Protein AF-A0A377PW92-F1 (afdb_monomer_lite)

Organism: NCBI:txid216

Radius of gyration: 22.37 Å; chains: 1; bounding box: 57×48×62 Å

Structure (mmCIF, N/CA/C/O backbone):
data_AF-A0A377PW92-F1
#
_entry.id   AF-A0A377PW92-F1
#
loop_
_atom_site.group_PDB
_atom_site.id
_atom_site.type_symbol
_atom_site.label_atom_id
_atom_site.label_alt_id
_atom_site.label_comp_id
_atom_site.label_asym_id
_atom_site.label_entity_id
_atom_site.label_seq_id
_atom_site.pdbx_PDB_ins_code
_atom_site.Cartn_x
_atom_site.Cartn_y
_atom_site.Cartn_z
_atom_site.occupancy
_atom_site.B_iso_or_equiv
_atom_site.auth_seq_id
_atom_site.auth_comp_id
_atom_site.auth_asym_id
_atom_site.auth_atom_id
_atom_site.pdbx_PDB_model_num
ATOM 1 N N . MET A 1 1 ? 24.677 -6.283 -21.033 1.00 40.72 1 MET A N 1
ATOM 2 C CA . MET A 1 1 ? 23.676 -7.239 -20.532 1.00 40.72 1 MET A CA 1
ATOM 3 C C . MET A 1 1 ? 24.476 -8.408 -20.007 1.00 40.72 1 MET A C 1
ATOM 5 O O . MET A 1 1 ? 24.893 -9.243 -20.800 1.00 40.72 1 MET A O 1
ATOM 9 N N . GLU A 1 2 ? 24.819 -8.384 -18.723 1.00 26.73 2 GLU A N 1
ATOM 10 C CA . GLU A 1 2 ? 25.322 -9.585 -18.055 1.00 26.73 2 GLU A CA 1
ATOM 11 C C . GLU A 1 2 ? 24.170 -10.590 -17.974 1.00 26.73 2 GLU A C 1
ATOM 13 O O . GLU A 1 2 ? 23.022 -10.214 -17.724 1.00 26.73 2 GLU A O 1
ATOM 18 N N . LYS A 1 3 ? 24.455 -11.862 -18.270 1.00 31.81 3 LYS A N 1
ATOM 19 C CA . LYS A 1 3 ? 23.529 -12.964 -17.993 1.00 31.81 3 LYS A CA 1
ATOM 20 C C . LYS A 1 3 ? 23.594 -13.247 -16.495 1.00 31.81 3 LYS A C 1
ATOM 22 O O . LYS A 1 3 ? 24.187 -14.238 -16.077 1.00 31.81 3 LYS A O 1
ATOM 27 N N . ASP A 1 4 ? 23.014 -12.363 -15.698 1.00 38.75 4 ASP A N 1
ATOM 28 C CA . ASP A 1 4 ? 22.892 -12.604 -14.270 1.00 38.75 4 ASP A CA 1
ATOM 29 C C . ASP A 1 4 ? 21.756 -13.594 -14.034 1.00 38.75 4 ASP A C 1
ATOM 31 O O . ASP A 1 4 ? 20.576 -13.328 -14.277 1.00 38.75 4 ASP A O 1
ATOM 35 N N . TYR A 1 5 ? 22.130 -14.788 -13.584 1.00 38.09 5 TYR A N 1
ATOM 36 C CA . TYR A 1 5 ? 21.193 -15.797 -13.117 1.00 38.09 5 TYR A CA 1
ATOM 37 C C . TYR A 1 5 ? 20.585 -15.322 -11.794 1.00 38.09 5 TYR A C 1
ATOM 39 O O . TYR A 1 5 ? 21.081 -15.648 -10.715 1.00 38.09 5 TYR A O 1
ATOM 47 N N . TYR A 1 6 ? 19.484 -14.574 -11.857 1.00 44.00 6 TYR A N 1
ATOM 48 C CA . TYR A 1 6 ? 18.688 -14.230 -10.680 1.00 44.00 6 TYR A CA 1
ATOM 49 C C . TYR A 1 6 ? 17.940 -15.471 -10.166 1.00 44.00 6 TYR A C 1
ATOM 51 O O . TYR A 1 6 ? 16.734 -15.618 -10.338 1.00 44.00 6 TYR A O 1
ATOM 59 N N . LYS A 1 7 ? 18.642 -16.395 -9.497 1.00 41.75 7 LYS A N 1
ATOM 60 C CA . LYS A 1 7 ? 17.978 -17.31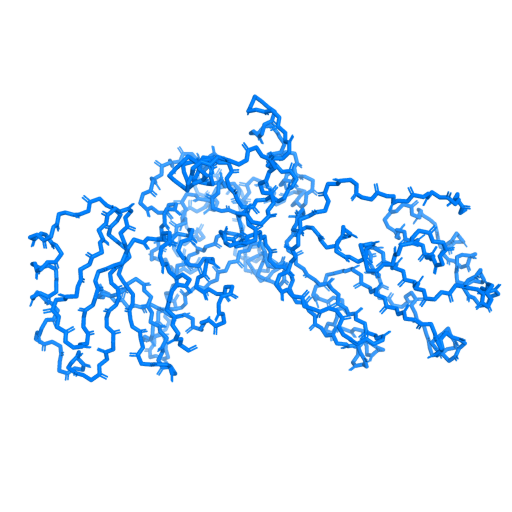7 -8.568 1.00 41.75 7 LYS A CA 1
ATOM 61 C C . LYS A 1 7 ? 17.643 -16.516 -7.319 1.00 41.75 7 LYS A C 1
ATOM 63 O O . LYS A 1 7 ? 18.471 -16.403 -6.417 1.00 41.75 7 LYS A O 1
ATOM 68 N N . SER A 1 8 ? 16.441 -15.945 -7.282 1.00 51.94 8 SER A N 1
ATOM 69 C CA . SER A 1 8 ? 15.908 -15.302 -6.083 1.00 51.94 8 SER A CA 1
ATOM 70 C C . SER A 1 8 ? 15.725 -16.362 -4.996 1.00 51.94 8 SER A C 1
ATOM 72 O O . SER A 1 8 ? 14.673 -16.986 -4.875 1.00 51.94 8 SER A O 1
ATOM 74 N N . ARG A 1 9 ? 16.782 -16.606 -4.211 1.00 50.38 9 ARG A N 1
ATOM 75 C CA . ARG A 1 9 ? 16.704 -17.453 -3.020 1.00 50.38 9 ARG A CA 1
ATOM 76 C C . ARG A 1 9 ? 15.762 -16.862 -1.983 1.00 50.38 9 ARG A C 1
ATOM 78 O O . ARG A 1 9 ? 15.393 -17.610 -1.100 1.00 50.38 9 ARG A O 1
ATOM 85 N N . ASP A 1 10 ? 15.325 -15.608 -2.115 1.00 64.88 10 ASP A N 1
ATOM 86 C CA . ASP A 1 10 ? 14.583 -14.838 -1.109 1.00 64.88 10 ASP A CA 1
ATOM 87 C C . ASP A 1 10 ? 13.231 -14.300 -1.615 1.00 64.88 10 ASP A C 1
ATOM 89 O O . ASP A 1 10 ? 12.716 -13.302 -1.111 1.00 64.88 10 ASP A O 1
ATOM 93 N N . PHE A 1 11 ? 12.635 -14.961 -2.616 1.00 80.31 11 PHE A N 1
ATOM 94 C CA . PHE A 1 11 ? 11.288 -14.627 -3.080 1.00 80.31 11 PHE A CA 1
ATOM 95 C C . PHE A 1 11 ? 10.234 -15.010 -2.035 1.00 80.31 11 PHE A C 1
ATOM 97 O O . PHE A 1 11 ? 10.214 -16.143 -1.551 1.00 80.31 11 PHE A O 1
ATOM 104 N N . ILE A 1 12 ? 9.349 -14.061 -1.732 1.00 85.50 12 ILE A N 1
ATOM 105 C CA . ILE A 1 12 ? 8.140 -14.279 -0.939 1.00 85.50 12 ILE A CA 1
ATOM 106 C C . ILE A 1 12 ? 6.973 -14.387 -1.928 1.00 85.50 12 ILE A C 1
ATOM 108 O O . ILE A 1 12 ? 6.792 -13.452 -2.720 1.00 85.50 12 ILE A O 1
ATOM 112 N N . PRO A 1 13 ? 6.208 -15.496 -1.923 1.00 86.62 13 PRO A N 1
ATOM 113 C CA . PRO A 1 13 ? 5.028 -15.644 -2.766 1.00 86.62 13 PRO A CA 1
ATOM 114 C C . PRO A 1 13 ? 4.068 -14.465 -2.603 1.00 86.62 13 PRO A C 1
ATOM 116 O O . PRO A 1 13 ? 3.853 -13.980 -1.494 1.00 86.62 13 PRO A O 1
ATOM 119 N N . ARG A 1 14 ? 3.505 -13.999 -3.720 1.00 90.81 14 ARG A N 1
ATOM 120 C CA . ARG A 1 14 ? 2.528 -12.906 -3.740 1.00 90.81 14 ARG A CA 1
ATOM 121 C C . ARG A 1 14 ? 1.158 -13.447 -4.126 1.00 90.81 14 ARG A C 1
ATOM 123 O O . ARG A 1 14 ? 1.075 -14.317 -4.991 1.00 90.81 14 ARG A O 1
ATOM 130 N N . SER A 1 15 ? 0.099 -12.901 -3.536 1.00 88.12 15 SER A N 1
ATOM 131 C CA . SER A 1 15 ? -1.288 -13.245 -3.884 1.00 88.12 15 SER A CA 1
ATOM 132 C C . SER A 1 15 ? -1.668 -12.771 -5.294 1.00 88.12 15 SER A C 1
ATOM 134 O O . SER A 1 15 ? -2.557 -13.325 -5.940 1.00 88.12 15 SER A O 1
ATOM 136 N N . VAL A 1 16 ? -0.958 -11.763 -5.808 1.00 88.44 16 VAL A N 1
ATOM 137 C CA . VAL A 1 16 ? -1.183 -11.183 -7.133 1.00 88.44 16 VAL A CA 1
ATOM 138 C C . VAL A 1 16 ? -0.548 -12.035 -8.236 1.00 88.44 16 VAL A C 1
ATOM 140 O O . VAL A 1 16 ? 0.674 -12.162 -8.327 1.00 88.44 16 VAL A O 1
ATOM 143 N N . GLY A 1 17 ? -1.385 -12.555 -9.137 1.00 85.69 17 GLY A N 1
ATOM 144 C CA . GLY A 1 17 ? -0.956 -13.282 -10.333 1.00 85.69 17 GLY A CA 1
ATOM 145 C C . GLY A 1 17 ? -0.652 -12.368 -11.527 1.00 85.69 17 GLY A C 1
ATOM 146 O O . GLY A 1 17 ? -1.461 -11.526 -11.913 1.00 85.69 17 GLY A O 1
ATOM 147 N N . LEU A 1 18 ? 0.492 -12.576 -12.182 1.00 89.38 18 LEU A N 1
ATOM 148 C CA . LEU A 1 18 ? 0.899 -11.831 -13.380 1.00 89.38 18 LEU A CA 1
ATOM 149 C C . LEU A 1 18 ? 0.489 -12.573 -14.664 1.00 89.38 18 LEU A C 1
ATOM 151 O O . LEU A 1 18 ? 1.340 -13.101 -15.379 1.00 89.38 18 LEU A O 1
ATOM 155 N N . MET A 1 19 ? -0.811 -12.635 -14.964 1.00 88.38 19 MET A N 1
ATOM 156 C CA . MET A 1 19 ? -1.347 -13.509 -16.027 1.00 88.38 19 MET A CA 1
ATOM 157 C C . MET A 1 19 ? -1.236 -12.940 -17.454 1.00 88.38 19 MET A C 1
ATOM 159 O O . MET A 1 19 ? -1.066 -13.698 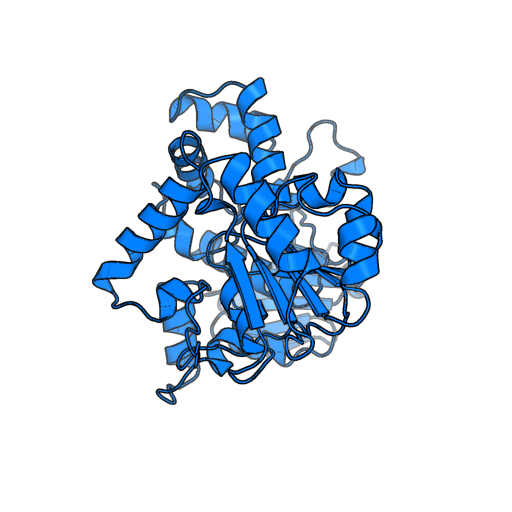-18.405 1.00 88.38 19 MET A O 1
ATOM 163 N N . SER A 1 20 ? -1.290 -11.616 -17.629 1.00 92.50 20 SER A N 1
ATOM 164 C CA . SER A 1 20 ? -1.231 -10.975 -18.957 1.00 92.50 20 SER A CA 1
ATOM 165 C C . SER A 1 20 ? 0.169 -11.038 -19.599 1.00 92.50 20 SER A C 1
ATOM 167 O O . SER A 1 20 ? 1.189 -11.071 -18.912 1.00 92.50 20 SER A O 1
ATOM 169 N N . ASN A 1 21 ? 0.236 -10.983 -20.936 1.00 92.62 21 ASN A N 1
ATOM 170 C CA . ASN A 1 21 ? 1.490 -10.835 -21.697 1.00 92.62 21 ASN A CA 1
ATOM 171 C C . ASN A 1 21 ? 2.027 -9.393 -21.727 1.00 92.62 21 ASN A C 1
ATOM 173 O O . ASN A 1 21 ? 3.158 -9.148 -22.158 1.00 92.62 21 ASN A O 1
ATOM 177 N N . ARG A 1 22 ? 1.202 -8.428 -21.323 1.00 95.69 22 ARG A N 1
ATOM 178 C CA . ARG A 1 22 ? 1.513 -6.999 -21.263 1.00 95.69 22 ARG A CA 1
ATOM 179 C C . ARG A 1 22 ? 1.057 -6.503 -19.902 1.00 95.69 22 ARG A C 1
ATOM 181 O O . ARG A 1 22 ? -0.146 -6.439 -19.649 1.00 95.69 22 ARG A O 1
ATOM 188 N N . ILE A 1 23 ? 2.001 -6.223 -19.014 1.00 97.06 23 ILE A N 1
ATOM 189 C CA . ILE A 1 23 ? 1.718 -5.837 -17.629 1.00 97.06 23 ILE A CA 1
ATOM 190 C C . ILE A 1 23 ? 2.423 -4.528 -17.308 1.00 97.06 23 ILE A C 1
ATOM 192 O O . ILE A 1 23 ? 3.604 -4.370 -17.611 1.00 97.06 23 ILE A O 1
ATOM 196 N N . TYR A 1 24 ? 1.696 -3.610 -16.681 1.00 97.62 24 TYR A N 1
ATOM 197 C CA . TYR A 1 24 ? 2.253 -2.422 -16.057 1.00 97.62 24 TYR A CA 1
ATOM 198 C C . TYR A 1 24 ? 2.101 -2.545 -14.542 1.00 97.62 24 TYR A C 1
ATOM 200 O O . TYR A 1 24 ? 0.987 -2.566 -14.023 1.00 97.62 24 TYR A O 1
ATOM 208 N N . LEU A 1 25 ? 3.221 -2.655 -13.841 1.00 96.75 25 LEU A N 1
ATOM 209 C CA . LEU A 1 25 ? 3.306 -2.861 -12.407 1.00 96.75 25 LEU A CA 1
ATOM 210 C C . LEU A 1 25 ? 3.670 -1.542 -11.717 1.00 96.75 25 LEU A C 1
ATOM 212 O O . LEU A 1 25 ? 4.729 -0.963 -11.954 1.00 96.75 25 LEU A O 1
ATOM 216 N N . CYS A 1 26 ? 2.796 -1.079 -10.836 1.00 95.50 26 CYS A N 1
ATOM 217 C CA . CYS A 1 26 ? 2.967 0.138 -10.050 1.00 95.50 26 CYS A CA 1
ATOM 218 C C . CYS A 1 26 ? 2.863 -0.182 -8.553 1.00 95.50 26 CYS A C 1
ATOM 220 O O . CYS A 1 26 ? 2.409 -1.260 -8.185 1.00 95.50 26 CYS A O 1
ATOM 222 N N . GLY A 1 27 ? 3.310 0.715 -7.675 1.00 93.75 27 GLY A N 1
ATOM 223 C CA . GLY A 1 27 ? 3.215 0.539 -6.225 1.00 93.75 27 GLY A CA 1
ATOM 224 C C . GLY A 1 27 ? 4.327 1.250 -5.464 1.00 93.75 27 GLY A C 1
ATOM 225 O O . GLY A 1 27 ? 5.318 1.687 -6.055 1.00 93.75 27 GLY A O 1
ATOM 226 N N . SER A 1 28 ? 4.205 1.275 -4.140 1.00 93.12 28 SER A N 1
ATOM 227 C CA . SER A 1 28 ? 5.109 1.984 -3.229 1.00 93.12 28 SER A CA 1
ATOM 228 C C . SER A 1 28 ? 6.576 1.532 -3.331 1.00 93.12 28 SER A C 1
ATOM 230 O O . SER A 1 28 ? 6.862 0.430 -3.825 1.00 93.12 28 SER A O 1
ATOM 232 N N . PRO A 1 29 ? 7.545 2.338 -2.863 1.00 91.75 29 PRO A N 1
ATOM 233 C CA . PRO A 1 29 ? 8.941 1.922 -2.762 1.00 91.75 29 PRO A CA 1
ATOM 234 C C . PRO A 1 29 ? 9.100 0.590 -2.018 1.00 91.75 29 PRO A C 1
ATOM 236 O O . PRO A 1 29 ? 8.418 0.331 -1.032 1.00 91.75 29 PRO A O 1
ATOM 239 N N . CYS A 1 30 ? 10.006 -0.265 -2.499 1.00 89.56 30 CYS A N 1
ATOM 240 C CA . CYS A 1 30 ? 10.349 -1.546 -1.865 1.00 89.56 30 CYS A CA 1
ATOM 241 C C . CYS A 1 30 ? 9.194 -2.554 -1.652 1.00 89.56 30 CYS A C 1
ATOM 243 O O . CYS A 1 30 ? 9.398 -3.558 -0.980 1.00 89.56 30 CYS A O 1
ATOM 245 N N . SER A 1 31 ? 8.040 -2.388 -2.309 1.00 92.38 31 SER A N 1
ATOM 246 C CA . SER A 1 31 ? 6.911 -3.348 -2.290 1.00 92.38 31 SER A CA 1
ATOM 247 C C . SER A 1 31 ? 7.193 -4.721 -2.920 1.00 92.38 31 SER A C 1
ATOM 249 O O . SER A 1 31 ? 6.355 -5.618 -2.859 1.00 92.38 31 SER A O 1
ATOM 251 N N . GLY A 1 32 ? 8.371 -4.919 -3.523 1.00 91.81 32 GLY A N 1
ATOM 252 C CA . GLY A 1 32 ? 8.761 -6.181 -4.161 1.00 91.81 32 GLY A CA 1
ATOM 253 C C . GLY A 1 32 ? 8.411 -6.284 -5.649 1.00 91.81 32 GLY A C 1
ATOM 254 O O . GLY A 1 32 ? 8.456 -7.380 -6.196 1.00 91.81 32 GLY A O 1
ATOM 255 N N . LYS A 1 33 ? 8.098 -5.163 -6.318 1.00 93.75 33 LYS A N 1
ATOM 256 C CA . LYS A 1 33 ? 7.739 -5.118 -7.753 1.00 93.75 33 LYS A CA 1
ATOM 257 C C . LYS A 1 33 ? 8.768 -5.804 -8.650 1.00 93.75 33 LYS A C 1
ATOM 259 O O . LYS A 1 33 ? 8.423 -6.708 -9.405 1.00 93.75 33 LYS A O 1
ATOM 264 N N . THR A 1 34 ? 10.033 -5.405 -8.532 1.00 93.12 34 THR A N 1
ATOM 265 C CA . THR A 1 34 ? 11.138 -5.959 -9.326 1.00 93.12 34 THR A CA 1
ATOM 266 C C . THR A 1 34 ? 11.333 -7.443 -9.026 1.00 93.12 34 THR A C 1
ATOM 268 O O . THR A 1 34 ? 11.444 -8.247 -9.947 1.00 93.12 34 THR A O 1
ATOM 271 N N . THR A 1 35 ? 11.276 -7.836 -7.750 1.00 91.00 35 THR A N 1
ATOM 272 C CA . THR A 1 35 ? 11.388 -9.242 -7.339 1.00 91.00 35 THR A CA 1
ATOM 273 C C . THR A 1 35 ? 10.251 -10.096 -7.904 1.00 91.00 35 THR A C 1
ATOM 275 O O . THR A 1 35 ? 10.512 -11.198 -8.373 1.00 91.00 35 THR A O 1
ATOM 278 N N . LEU A 1 36 ? 9.013 -9.591 -7.907 1.00 91.50 36 LEU A N 1
ATOM 279 C CA . LEU A 1 36 ? 7.853 -10.272 -8.487 1.00 91.50 36 LEU A CA 1
ATOM 280 C C . LEU A 1 36 ? 7.963 -10.401 -10.012 1.00 91.50 36 LEU A C 1
ATOM 282 O O . LEU A 1 36 ? 7.661 -11.452 -10.566 1.00 91.50 36 LEU A O 1
ATOM 286 N N . ALA A 1 37 ? 8.413 -9.353 -10.704 1.00 92.06 37 ALA A N 1
ATOM 287 C CA . ALA A 1 37 ? 8.590 -9.401 -12.154 1.00 92.06 37 ALA A CA 1
ATOM 288 C C . ALA A 1 37 ? 9.666 -10.418 -12.570 1.00 92.06 37 ALA A C 1
ATOM 290 O O . ALA A 1 37 ? 9.500 -11.119 -13.566 1.00 92.06 37 ALA A O 1
ATOM 291 N N . LEU A 1 38 ? 10.752 -10.513 -11.796 1.00 89.31 38 LEU A N 1
ATOM 292 C CA . LEU A 1 38 ? 11.872 -11.414 -12.069 1.00 89.31 38 LEU A CA 1
ATOM 293 C C . LEU A 1 38 ? 11.648 -12.851 -11.569 1.00 89.31 38 LEU A C 1
ATOM 295 O O . LEU A 1 38 ? 12.362 -13.746 -12.010 1.00 89.31 38 LEU A O 1
ATOM 299 N N . SER A 1 39 ? 10.677 -13.101 -10.682 1.00 84.38 39 SER A N 1
ATOM 300 C CA . SER A 1 39 ? 10.411 -14.448 -10.150 1.00 84.38 39 SER A CA 1
ATOM 301 C C . SER A 1 39 ? 9.574 -15.336 -11.072 1.00 84.38 39 SER A C 1
ATOM 303 O O . SER A 1 39 ? 9.506 -16.542 -10.847 1.00 84.38 39 SER A O 1
ATOM 305 N N . LEU A 1 40 ? 8.949 -14.766 -12.109 1.00 77.38 40 LEU A N 1
ATOM 306 C CA . LEU A 1 40 ? 8.049 -15.496 -13.006 1.00 77.38 40 LEU A CA 1
ATOM 307 C C . LEU A 1 40 ? 8.721 -16.557 -13.874 1.00 77.38 40 LEU A C 1
ATOM 309 O O . LEU A 1 40 ? 8.021 -17.440 -14.363 1.00 77.38 40 LEU A O 1
ATOM 313 N N . ASP A 1 41 ? 10.028 -16.457 -14.119 1.00 66.00 41 ASP A N 1
ATOM 314 C CA . ASP A 1 41 ? 10.712 -17.393 -15.005 1.00 66.00 41 ASP A CA 1
ATOM 315 C C . ASP A 1 41 ? 12.031 -17.869 -14.397 1.00 66.00 41 ASP A C 1
ATOM 317 O O . ASP A 1 41 ? 12.849 -17.089 -13.901 1.00 66.00 41 ASP A O 1
ATOM 321 N N . ILE A 1 42 ? 12.246 -19.183 -14.440 1.00 57.44 42 ILE A N 1
ATOM 322 C CA . ILE A 1 42 ? 13.455 -19.811 -13.920 1.00 57.44 42 ILE A CA 1
ATOM 323 C C . ILE A 1 42 ? 14.562 -19.610 -14.966 1.00 57.44 42 ILE A C 1
ATOM 325 O O . ILE A 1 42 ? 14.819 -20.435 -15.832 1.00 57.44 42 ILE A O 1
ATOM 329 N N . ALA A 1 43 ? 15.251 -18.479 -14.828 1.00 55.69 43 ALA A N 1
ATOM 330 C CA . ALA A 1 43 ? 16.696 -18.358 -14.989 1.00 55.69 43 ALA A CA 1
ATOM 331 C C . ALA A 1 43 ? 17.338 -18.584 -16.381 1.00 55.69 43 ALA A C 1
ATOM 333 O O . ALA A 1 43 ? 18.507 -18.960 -16.428 1.00 55.69 43 ALA A O 1
ATOM 334 N N . SER A 1 44 ? 16.687 -18.324 -17.526 1.00 58.16 44 SER A N 1
ATOM 335 C CA . SER A 1 44 ? 17.434 -18.336 -18.816 1.00 58.16 44 SER A CA 1
ATOM 336 C C . SER A 1 44 ? 16.983 -17.375 -19.920 1.00 58.16 44 SER A C 1
ATOM 338 O O . SER A 1 44 ? 17.785 -17.083 -20.806 1.00 58.16 44 SER A O 1
ATOM 340 N N . PHE A 1 45 ? 15.751 -16.859 -19.890 1.00 81.94 45 PHE A N 1
ATOM 341 C CA . PHE A 1 45 ? 15.154 -16.164 -21.044 1.00 81.94 45 PHE A CA 1
ATOM 342 C C . PHE A 1 45 ? 14.596 -14.775 -20.704 1.00 81.94 45 PHE A C 1
ATOM 344 O O . PHE A 1 45 ? 13.578 -14.357 -21.261 1.00 81.94 45 PHE A O 1
ATOM 351 N N . ILE A 1 46 ? 15.256 -14.067 -19.782 1.00 88.62 46 ILE A N 1
ATOM 352 C CA . ILE A 1 46 ? 14.846 -12.739 -19.314 1.00 88.62 46 ILE A CA 1
ATOM 353 C C . ILE A 1 46 ? 15.794 -11.670 -19.862 1.00 88.62 46 ILE A C 1
ATOM 355 O O . ILE A 1 46 ? 17.012 -11.778 -19.736 1.00 88.62 46 ILE A O 1
ATOM 359 N N . CYS A 1 47 ? 15.227 -10.603 -20.419 1.00 91.56 47 CYS A N 1
ATOM 360 C CA . CYS A 1 47 ? 15.920 -9.348 -20.679 1.00 91.56 47 CYS A CA 1
ATOM 361 C C . CYS A 1 47 ? 15.463 -8.309 -19.649 1.00 91.56 47 CYS A C 1
ATOM 363 O O . CYS A 1 47 ? 14.311 -7.878 -19.665 1.00 91.56 47 CYS A O 1
ATOM 365 N N . TYR A 1 48 ? 16.360 -7.925 -18.742 1.00 92.81 48 TYR A N 1
ATOM 366 C CA . TYR A 1 48 ? 16.100 -6.903 -17.732 1.00 92.81 48 TYR A CA 1
ATOM 367 C C . TYR A 1 48 ? 16.793 -5.591 -18.099 1.00 92.81 48 TYR A C 1
ATOM 369 O O . TYR A 1 48 ? 17.978 -5.575 -18.445 1.00 92.81 48 TYR A O 1
ATOM 377 N N . ILE A 1 49 ? 16.053 -4.488 -18.019 1.00 94.44 49 ILE A N 1
ATOM 378 C CA . ILE A 1 49 ? 16.550 -3.135 -18.268 1.00 94.44 49 ILE A CA 1
ATOM 379 C C . ILE A 1 49 ? 16.049 -2.238 -17.143 1.00 94.44 49 ILE A C 1
ATOM 381 O O . ILE A 1 49 ? 14.848 -2.127 -16.945 1.00 94.44 49 ILE A O 1
ATOM 385 N N . ASN A 1 50 ? 16.947 -1.545 -16.450 1.00 95.31 50 ASN A N 1
ATOM 386 C CA . ASN A 1 50 ? 16.568 -0.489 -15.516 1.00 95.31 50 ASN A CA 1
ATOM 387 C C . ASN A 1 50 ? 16.905 0.872 -16.129 1.00 95.31 50 ASN A C 1
ATOM 389 O O . ASN A 1 50 ? 18.082 1.210 -16.276 1.00 95.31 50 ASN A O 1
ATOM 393 N N . LEU A 1 51 ? 15.885 1.653 -16.488 1.00 94.75 51 LEU A N 1
ATOM 394 C CA . LEU A 1 51 ? 16.076 2.950 -17.139 1.00 94.75 51 LEU A CA 1
ATOM 395 C C . LEU A 1 51 ? 16.661 4.010 -16.195 1.00 94.75 51 LEU A C 1
ATOM 397 O O . LEU A 1 51 ? 17.287 4.955 -16.679 1.00 94.75 51 LEU A O 1
ATOM 401 N N . SER A 1 52 ? 16.541 3.840 -14.872 1.00 91.50 52 SER A N 1
ATOM 402 C CA . SER A 1 52 ? 17.193 4.724 -13.892 1.00 91.50 52 SER A CA 1
ATOM 403 C C . SER A 1 52 ? 18.718 4.690 -13.990 1.00 91.50 52 SER A C 1
ATOM 405 O O . SER A 1 52 ? 19.371 5.702 -13.747 1.00 91.50 52 SER A O 1
ATOM 407 N N . LEU A 1 53 ? 19.281 3.562 -14.437 1.00 92.06 53 LEU A N 1
ATOM 408 C CA . LEU A 1 53 ? 20.723 3.359 -14.581 1.00 92.06 53 LEU A CA 1
ATOM 409 C C . LEU A 1 53 ? 21.262 3.816 -15.944 1.00 92.06 53 LEU A C 1
ATOM 411 O O . LEU A 1 53 ? 22.457 3.686 -16.203 1.00 92.06 53 LEU A O 1
ATOM 415 N N . ILE A 1 54 ? 20.404 4.337 -16.829 1.00 91.44 54 ILE A N 1
ATOM 416 C CA . ILE A 1 54 ? 20.782 4.770 -18.177 1.00 91.44 54 ILE A CA 1
ATOM 417 C C . ILE A 1 54 ? 20.796 6.308 -18.228 1.00 91.44 54 ILE A C 1
ATOM 419 O O . ILE A 1 54 ? 19.742 6.936 -18.357 1.00 91.44 54 ILE A O 1
ATOM 423 N N . PRO A 1 55 ? 21.980 6.947 -18.159 1.00 86.81 55 PRO A N 1
ATOM 424 C CA . PRO A 1 55 ? 22.078 8.389 -17.936 1.00 86.81 55 PRO A CA 1
ATOM 425 C C . PRO A 1 55 ? 21.872 9.240 -19.197 1.00 86.81 55 PRO A C 1
ATOM 427 O O . PRO A 1 55 ? 21.694 10.450 -19.087 1.00 86.81 55 PRO A O 1
ATOM 430 N N . SER A 1 56 ? 21.931 8.660 -20.404 1.00 90.81 56 SER A N 1
ATOM 431 C CA . SER A 1 56 ? 21.954 9.436 -21.652 1.00 90.81 56 SER A CA 1
ATOM 432 C C . SER A 1 56 ? 20.967 8.940 -22.708 1.00 90.81 56 SER A C 1
ATOM 434 O O . SER A 1 56 ? 20.710 7.745 -22.849 1.00 90.81 56 SER A O 1
ATOM 436 N N . LYS A 1 57 ? 20.460 9.879 -23.523 1.00 90.25 57 LYS A N 1
ATOM 437 C CA . LYS A 1 57 ? 19.563 9.587 -24.658 1.00 90.25 57 LYS A CA 1
ATOM 438 C C . LYS A 1 57 ? 20.189 8.631 -25.675 1.00 90.25 57 LYS A C 1
ATOM 440 O O . LYS A 1 57 ? 19.487 7.798 -26.236 1.00 90.25 57 LYS A O 1
ATOM 445 N N . ARG A 1 58 ? 21.507 8.723 -25.885 1.00 93.62 58 ARG A N 1
ATOM 446 C CA . ARG A 1 58 ? 22.244 7.807 -26.763 1.00 93.62 58 ARG A CA 1
ATOM 447 C C . ARG A 1 58 ? 22.117 6.362 -26.279 1.00 93.62 58 ARG A C 1
ATOM 449 O O . ARG A 1 58 ? 21.717 5.508 -27.056 1.00 93.62 58 ARG A O 1
ATOM 456 N N . LEU A 1 59 ? 22.396 6.104 -24.999 1.00 92.44 59 LEU A N 1
ATOM 457 C CA . LEU A 1 59 ? 22.304 4.756 -24.430 1.00 92.44 59 LEU A CA 1
ATOM 458 C C . LEU A 1 59 ? 20.858 4.238 -24.395 1.00 92.44 59 LEU A C 1
ATOM 460 O O . LEU A 1 59 ? 20.632 3.044 -24.568 1.00 92.44 59 LEU A O 1
ATOM 464 N N . ILE A 1 60 ? 19.874 5.129 -24.224 1.00 91.94 60 ILE A N 1
ATOM 465 C CA . ILE A 1 60 ? 18.452 4.782 -24.370 1.00 91.94 60 ILE A CA 1
ATOM 466 C C . ILE A 1 60 ? 18.165 4.287 -25.794 1.00 91.94 60 ILE A C 1
ATOM 468 O O . ILE A 1 60 ? 17.528 3.248 -25.955 1.00 91.94 60 ILE A O 1
ATOM 472 N N . ASN A 1 61 ? 18.651 4.986 -26.822 1.00 92.06 61 ASN A N 1
ATOM 473 C CA . ASN A 1 61 ? 18.468 4.567 -28.213 1.00 92.06 61 ASN A CA 1
ATOM 474 C C . ASN A 1 61 ? 19.189 3.244 -28.508 1.00 92.06 61 ASN A C 1
ATOM 476 O O . ASN A 1 61 ? 18.587 2.352 -29.095 1.00 92.06 61 ASN A O 1
ATOM 480 N N . GLU A 1 62 ? 20.419 3.065 -28.017 1.00 92.06 62 GLU A N 1
ATOM 481 C CA . GLU A 1 62 ? 21.144 1.791 -28.130 1.00 92.06 62 GLU A CA 1
ATOM 482 C C . GLU A 1 62 ? 20.378 0.638 -27.448 1.00 92.06 62 GLU A C 1
ATOM 484 O O . GLU A 1 62 ? 20.334 -0.481 -27.962 1.00 92.06 62 GLU A O 1
ATOM 489 N N . ALA A 1 63 ? 19.721 0.891 -26.309 1.00 91.69 63 ALA A N 1
ATOM 490 C CA . ALA A 1 63 ? 18.862 -0.097 -25.657 1.00 91.69 63 ALA A CA 1
ATOM 491 C C . ALA A 1 63 ? 17.630 -0.445 -26.512 1.00 91.69 63 ALA A C 1
ATOM 493 O O . ALA A 1 63 ? 17.301 -1.625 -26.642 1.00 91.69 63 ALA A O 1
ATOM 494 N N . LYS A 1 64 ? 16.983 0.547 -27.141 1.00 93.38 64 LYS A N 1
ATOM 495 C CA . LYS A 1 64 ? 15.871 0.316 -28.081 1.00 93.38 64 LYS A CA 1
ATOM 496 C C . LYS A 1 64 ? 16.316 -0.510 -29.291 1.00 93.38 64 LYS A C 1
ATOM 498 O O . LYS A 1 64 ? 15.650 -1.478 -29.642 1.00 93.38 64 LYS A O 1
ATOM 503 N N . GLU A 1 65 ? 17.459 -0.188 -29.893 1.00 91.81 65 GLU A N 1
ATOM 504 C CA . GLU A 1 65 ? 18.013 -0.950 -31.021 1.00 91.81 65 GLU A CA 1
ATOM 505 C C . GLU A 1 65 ? 18.314 -2.404 -30.642 1.00 91.81 65 GLU A C 1
ATOM 507 O O . GLU A 1 65 ? 18.019 -3.328 -31.403 1.00 91.81 65 GLU A O 1
ATOM 512 N N . ARG A 1 66 ? 18.837 -2.638 -29.434 1.00 90.81 66 ARG A N 1
ATOM 513 C CA . ARG A 1 66 ? 19.040 -3.999 -28.915 1.00 90.81 66 ARG A CA 1
ATOM 514 C C . ARG A 1 66 ? 17.730 -4.755 -28.713 1.00 90.81 66 ARG A C 1
ATOM 516 O O . ARG A 1 66 ? 17.694 -5.949 -28.984 1.00 90.81 66 ARG A O 1
ATOM 523 N N . LEU A 1 67 ? 16.662 -4.084 -28.280 1.00 93.00 67 LEU A N 1
ATOM 524 C CA . LEU A 1 67 ? 15.330 -4.692 -28.178 1.00 93.00 67 LEU A CA 1
ATOM 525 C C . LEU A 1 67 ? 14.731 -5.027 -29.554 1.00 93.00 67 LEU A C 1
ATOM 527 O O . LEU A 1 67 ? 14.016 -6.018 -29.680 1.00 93.00 67 LEU A O 1
ATOM 531 N N . LEU A 1 68 ? 15.032 -4.249 -30.598 1.00 91.56 68 LEU A N 1
ATOM 532 C CA . LEU A 1 68 ? 14.616 -4.573 -31.969 1.00 91.56 68 LEU A CA 1
ATOM 533 C C . LEU A 1 68 ? 15.337 -5.813 -32.518 1.00 91.56 68 LEU A C 1
ATOM 535 O O . LEU A 1 68 ? 14.739 -6.593 -33.260 1.00 91.56 68 LEU A O 1
ATOM 539 N N . ASN A 1 69 ? 16.593 -6.008 -32.117 1.00 89.75 69 ASN A N 1
ATOM 540 C CA . ASN A 1 69 ? 17.440 -7.137 -32.508 1.00 89.75 69 ASN A CA 1
ATOM 541 C C . ASN A 1 69 ? 17.502 -8.236 -31.434 1.00 89.75 69 ASN A C 1
ATOM 543 O O . ASN A 1 69 ? 18.486 -8.973 -31.354 1.00 89.75 69 ASN A O 1
ATOM 547 N N . LEU A 1 70 ? 16.477 -8.322 -30.583 1.00 87.81 70 LEU A N 1
ATOM 548 C CA . LEU A 1 70 ? 16.459 -9.248 -29.458 1.00 87.81 70 LEU A CA 1
ATOM 549 C C . LEU A 1 70 ? 16.465 -10.702 -29.939 1.00 87.81 70 LEU A C 1
ATOM 551 O O . LEU A 1 70 ? 15.757 -11.063 -30.882 1.00 87.81 70 LEU A O 1
ATOM 555 N N . ASP A 1 71 ? 17.248 -11.538 -29.259 1.00 85.38 71 ASP A N 1
ATOM 556 C CA . ASP A 1 71 ? 17.284 -12.974 -29.518 1.00 85.38 71 ASP A CA 1
ATOM 557 C C . ASP A 1 71 ? 15.887 -13.589 -29.320 1.00 85.38 71 ASP A C 1
ATOM 559 O O . ASP A 1 71 ? 15.216 -13.356 -28.313 1.00 85.38 71 ASP A O 1
ATOM 563 N N . SER A 1 72 ? 15.479 -14.415 -30.284 1.00 83.00 72 SER A N 1
ATOM 564 C CA . SER A 1 72 ? 14.261 -15.228 -30.259 1.00 83.00 72 SER A CA 1
ATOM 565 C C . SER A 1 72 ? 14.115 -16.126 -29.025 1.00 83.00 72 SER A C 1
ATOM 567 O O . SER A 1 72 ? 13.001 -16.548 -28.714 1.00 83.00 72 SER A O 1
ATOM 569 N N . THR A 1 73 ? 15.212 -16.426 -28.323 1.00 86.38 73 THR A N 1
ATOM 570 C CA . THR A 1 73 ? 15.179 -17.198 -27.078 1.00 86.38 73 THR A CA 1
ATOM 571 C C . THR A 1 73 ? 14.564 -16.421 -25.916 1.00 86.38 73 THR A C 1
ATOM 573 O O . THR A 1 73 ? 14.020 -17.047 -25.011 1.00 86.38 73 THR A O 1
ATOM 576 N N . ILE A 1 74 ? 14.594 -15.083 -25.931 1.00 88.94 74 ILE A N 1
ATOM 577 C CA . ILE A 1 74 ? 14.045 -14.258 -24.850 1.00 88.94 74 ILE A CA 1
ATOM 578 C C . ILE A 1 74 ? 12.518 -14.353 -24.827 1.00 88.94 74 ILE A C 1
ATOM 580 O O . ILE A 1 74 ? 11.835 -14.078 -25.813 1.00 88.94 74 ILE A O 1
ATOM 584 N N . ARG A 1 75 ? 11.975 -14.709 -23.661 1.00 89.25 75 ARG A N 1
ATOM 585 C CA . ARG A 1 75 ? 10.535 -14.904 -23.431 1.00 89.25 75 ARG A CA 1
ATOM 586 C C . ARG A 1 75 ? 9.926 -13.823 -22.552 1.00 89.25 75 ARG A C 1
ATOM 588 O O . ARG A 1 75 ? 8.724 -13.577 -22.652 1.00 89.25 75 ARG A O 1
ATOM 595 N N . LEU A 1 76 ? 10.748 -13.154 -21.745 1.00 91.88 76 LEU A N 1
ATOM 596 C CA . LEU A 1 76 ? 10.325 -12.105 -20.830 1.00 91.88 76 LEU A CA 1
ATOM 597 C C . LEU A 1 76 ? 11.231 -10.878 -20.946 1.00 91.88 76 LEU A C 1
ATOM 599 O O . LEU A 1 76 ? 12.454 -10.979 -20.879 1.00 91.88 76 LEU A O 1
ATOM 603 N N . ILE A 1 77 ? 10.616 -9.706 -21.060 1.00 94.25 77 ILE A N 1
ATOM 604 C CA . ILE A 1 77 ? 11.274 -8.410 -20.911 1.00 94.25 77 ILE A CA 1
ATOM 605 C C . ILE A 1 77 ? 10.724 -7.739 -19.661 1.00 94.25 77 ILE A C 1
ATOM 607 O O . ILE A 1 77 ? 9.509 -7.591 -19.518 1.00 94.25 77 ILE A O 1
ATOM 611 N N . VAL A 1 78 ? 11.623 -7.300 -18.786 1.00 95.12 78 VAL A N 1
ATOM 612 C CA . VAL A 1 78 ? 11.295 -6.488 -17.615 1.00 95.12 78 VAL A CA 1
ATOM 613 C 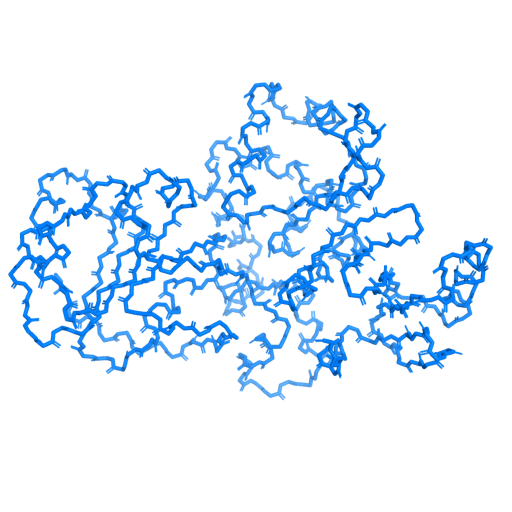C . VAL A 1 78 ? 11.994 -5.143 -17.755 1.00 95.12 78 VAL A C 1
ATOM 615 O O . VAL A 1 78 ? 13.220 -5.090 -17.847 1.00 95.12 78 VAL A O 1
ATOM 618 N N . ILE A 1 79 ? 11.218 -4.060 -17.786 1.00 96.69 79 ILE A N 1
ATOM 619 C CA . ILE A 1 79 ? 11.740 -2.690 -17.831 1.00 96.69 79 ILE A CA 1
ATOM 620 C C . ILE A 1 79 ? 11.380 -1.994 -16.522 1.00 96.69 79 ILE A C 1
ATOM 622 O O . ILE A 1 79 ? 10.205 -1.732 -16.273 1.00 96.69 79 ILE A O 1
ATOM 626 N N . ASP A 1 80 ? 12.388 -1.707 -15.705 1.00 96.25 80 ASP A N 1
ATOM 627 C CA . ASP A 1 80 ? 12.268 -0.967 -14.450 1.00 96.25 80 ASP A CA 1
ATOM 628 C C . ASP A 1 80 ? 12.494 0.537 -14.657 1.00 96.25 80 ASP A C 1
ATOM 630 O O . ASP A 1 80 ? 13.205 0.947 -15.583 1.00 96.25 80 ASP A O 1
ATOM 634 N N . ASP A 1 81 ? 11.882 1.351 -13.797 1.00 94.38 81 ASP A N 1
ATOM 635 C CA . ASP A 1 81 ? 11.790 2.814 -13.926 1.00 94.38 81 ASP A CA 1
ATOM 636 C C . ASP A 1 81 ? 11.287 3.266 -15.316 1.00 94.38 81 ASP A C 1
ATOM 638 O O . ASP A 1 81 ? 11.888 4.124 -15.963 1.00 94.38 81 ASP A O 1
ATOM 642 N N . TYR A 1 82 ? 10.201 2.662 -15.823 1.00 96.06 82 TYR A N 1
ATOM 643 C CA . TYR A 1 82 ? 9.645 2.977 -17.145 1.00 96.06 82 TYR A CA 1
ATOM 644 C C . TYR A 1 82 ? 9.361 4.478 -17.308 1.00 96.06 82 TYR A C 1
ATOM 646 O O . TYR A 1 82 ? 8.739 5.113 -16.454 1.00 96.06 82 TYR A O 1
ATOM 654 N N . ARG A 1 83 ? 9.767 5.034 -18.456 1.00 91.88 83 ARG A N 1
ATOM 655 C CA . ARG A 1 83 ? 9.589 6.450 -18.804 1.00 91.88 83 ARG A CA 1
ATOM 656 C C . ARG A 1 83 ? 8.757 6.584 -20.069 1.00 91.88 83 ARG A C 1
ATOM 658 O O . ARG A 1 83 ? 8.956 5.837 -21.028 1.00 91.88 83 ARG A O 1
ATOM 665 N N . HIS A 1 84 ? 7.874 7.580 -20.075 1.00 91.12 84 HIS A N 1
ATOM 666 C CA . HIS A 1 84 ? 7.020 7.906 -21.216 1.00 91.12 84 HIS A CA 1
ATOM 667 C C . HIS A 1 84 ? 7.829 7.986 -22.524 1.00 91.12 84 HIS A C 1
ATOM 669 O O . HIS A 1 84 ? 8.851 8.674 -22.593 1.00 91.12 84 HIS A O 1
ATOM 675 N N . GLY A 1 85 ? 7.359 7.297 -23.567 1.00 88.12 85 GLY A N 1
ATOM 676 C CA . GLY A 1 85 ? 7.992 7.290 -24.891 1.00 88.12 85 GLY A CA 1
ATOM 677 C C . GLY A 1 85 ? 9.226 6.386 -25.026 1.00 88.12 85 GLY A C 1
ATOM 678 O O . GLY A 1 85 ? 9.909 6.417 -26.058 1.00 88.12 85 GLY A O 1
ATOM 679 N N . PHE A 1 86 ? 9.548 5.567 -24.017 1.00 93.25 86 PHE A N 1
ATOM 680 C CA . PHE A 1 86 ? 10.556 4.519 -24.185 1.00 93.25 86 PHE A CA 1
ATOM 681 C C . PHE A 1 86 ? 10.077 3.443 -25.170 1.00 93.25 86 PHE A C 1
ATOM 683 O O . PHE A 1 86 ? 10.824 3.073 -26.075 1.00 93.25 86 PHE A O 1
ATOM 690 N N . LEU A 1 87 ? 8.829 2.988 -25.051 1.00 93.88 87 LEU A N 1
ATOM 691 C CA . LEU A 1 87 ? 8.222 2.111 -26.049 1.00 93.88 87 LEU A CA 1
ATOM 692 C C . LEU A 1 87 ? 7.530 2.920 -27.146 1.00 93.88 87 LEU A C 1
ATOM 694 O O . LEU A 1 87 ? 7.026 4.015 -26.915 1.00 93.88 87 LEU A O 1
ATOM 698 N N . ASP A 1 88 ? 7.507 2.347 -28.344 1.00 92.12 88 ASP A N 1
ATOM 699 C CA . ASP A 1 88 ? 6.746 2.828 -29.490 1.00 92.12 88 ASP A CA 1
ATOM 700 C C . ASP A 1 88 ? 6.058 1.646 -30.197 1.00 92.12 88 ASP A C 1
ATOM 702 O O . ASP A 1 88 ? 6.278 0.472 -29.871 1.00 92.12 88 ASP A O 1
ATOM 706 N N . ASN A 1 89 ? 5.199 1.952 -31.171 1.00 91.56 89 ASN A N 1
ATOM 707 C CA . ASN A 1 89 ? 4.464 0.932 -31.923 1.00 91.56 89 ASN A CA 1
ATOM 708 C C . ASN A 1 89 ? 5.395 -0.011 -32.705 1.00 91.56 89 ASN A C 1
ATOM 710 O O . ASN A 1 89 ? 5.056 -1.180 -32.897 1.00 91.56 89 ASN A O 1
ATOM 714 N N . ILE A 1 90 ? 6.573 0.464 -33.126 1.00 92.94 90 ILE A N 1
ATOM 715 C CA . ILE A 1 90 ? 7.547 -0.336 -33.876 1.00 92.94 90 ILE A CA 1
ATOM 716 C C . ILE A 1 90 ? 8.128 -1.409 -32.950 1.00 92.94 90 ILE A C 1
ATOM 718 O O . ILE A 1 90 ? 8.034 -2.600 -33.256 1.00 92.94 90 ILE A O 1
ATOM 722 N N . LEU A 1 91 ? 8.630 -1.014 -31.778 1.00 93.38 91 LEU A N 1
ATOM 723 C CA . LEU A 1 91 ? 9.121 -1.924 -30.743 1.00 93.38 91 LEU A CA 1
ATOM 724 C C . LEU A 1 91 ? 8.049 -2.928 -30.321 1.00 93.38 91 LEU A C 1
ATOM 726 O O . LEU A 1 91 ? 8.306 -4.130 -30.288 1.00 93.38 91 LEU A O 1
ATOM 730 N N . LEU A 1 92 ? 6.827 -2.467 -30.046 1.00 92.88 92 LEU A N 1
ATOM 731 C CA . LEU A 1 92 ? 5.750 -3.364 -29.628 1.00 92.88 92 LEU A CA 1
ATOM 732 C C . LEU A 1 92 ? 5.368 -4.384 -30.699 1.00 92.88 92 LEU A C 1
ATOM 734 O O . LEU A 1 92 ? 5.125 -5.545 -30.359 1.00 92.88 92 LEU A O 1
ATOM 738 N N . SER A 1 93 ? 5.352 -3.978 -31.972 1.00 91.50 93 SER A N 1
ATOM 739 C CA . SER A 1 93 ? 5.092 -4.891 -33.088 1.00 91.50 93 SER A CA 1
ATOM 740 C C . SER A 1 93 ? 6.178 -5.965 -33.199 1.00 91.50 93 SER A C 1
ATOM 742 O O . SER A 1 93 ? 5.873 -7.146 -33.371 1.00 91.50 93 SER A O 1
ATOM 744 N N . LYS A 1 94 ? 7.451 -5.599 -33.000 1.00 92.38 94 LYS A N 1
ATOM 745 C CA . LYS A 1 94 ? 8.571 -6.547 -33.021 1.00 92.38 94 LYS A CA 1
ATOM 746 C C . LYS A 1 94 ? 8.518 -7.520 -31.843 1.00 92.38 94 LYS A C 1
ATOM 748 O O . LYS A 1 94 ? 8.787 -8.706 -32.015 1.00 92.38 94 LYS A O 1
ATOM 753 N N . LEU A 1 95 ? 8.101 -7.039 -30.674 1.00 91.62 95 LEU A N 1
ATOM 754 C CA . LEU A 1 95 ? 8.061 -7.791 -29.419 1.00 91.62 95 LEU A CA 1
ATOM 755 C C . LEU A 1 95 ? 6.725 -8.518 -29.169 1.00 91.62 95 LEU A C 1
ATOM 757 O O . LEU A 1 95 ? 6.459 -8.943 -28.045 1.00 91.62 95 LEU A O 1
ATOM 761 N N . HIS A 1 96 ? 5.859 -8.678 -30.177 1.00 89.31 96 HIS A N 1
ATOM 762 C CA . HIS A 1 96 ? 4.498 -9.218 -30.011 1.00 89.31 96 HIS A CA 1
ATOM 763 C C . HIS A 1 96 ? 4.423 -10.625 -29.382 1.00 89.31 96 HIS A C 1
ATOM 765 O O . HIS A 1 96 ? 3.437 -10.929 -28.717 1.00 89.31 96 HIS A O 1
ATOM 771 N N . LYS A 1 97 ? 5.454 -11.469 -29.546 1.00 88.31 97 LYS A N 1
ATOM 772 C CA . LYS A 1 97 ? 5.510 -12.835 -28.975 1.00 88.31 97 LYS A CA 1
ATOM 773 C C . LYS A 1 97 ? 6.160 -12.920 -27.592 1.00 88.31 97 LYS A C 1
ATOM 775 O O . LYS A 1 97 ? 6.116 -13.975 -26.971 1.00 88.31 97 LYS A O 1
ATOM 780 N N . VAL A 1 98 ? 6.789 -11.843 -27.129 1.00 91.50 98 VAL A N 1
ATOM 781 C CA . VAL A 1 98 ? 7.548 -11.806 -25.871 1.00 91.50 98 VAL A CA 1
ATOM 782 C C . VAL A 1 98 ? 6.654 -11.225 -24.788 1.00 91.50 98 VAL A C 1
ATOM 784 O O . VAL A 1 98 ? 5.971 -10.241 -25.051 1.00 91.50 98 VAL A O 1
ATOM 787 N N . LYS A 1 99 ? 6.642 -11.777 -23.573 1.00 93.06 99 LYS A N 1
ATOM 788 C CA . LYS A 1 99 ? 5.938 -11.162 -22.439 1.00 93.06 99 LYS A CA 1
ATOM 789 C C . LYS A 1 99 ? 6.684 -9.907 -21.985 1.00 93.06 99 LYS A C 1
ATOM 791 O O . LYS A 1 99 ? 7.906 -9.924 -21.884 1.00 93.06 99 LYS A O 1
ATOM 796 N N . ILE A 1 100 ? 5.966 -8.819 -21.713 1.00 95.25 100 ILE A N 1
ATOM 797 C CA . ILE A 1 100 ? 6.556 -7.545 -21.280 1.00 95.25 100 ILE A CA 1
ATOM 798 C C . ILE A 1 100 ? 5.937 -7.127 -19.952 1.00 95.25 100 ILE A C 1
ATOM 800 O O . ILE A 1 100 ? 4.712 -7.021 -19.837 1.00 95.25 100 ILE A O 1
ATOM 804 N N . ILE A 1 101 ? 6.802 -6.847 -18.983 1.00 96.44 101 ILE A N 1
ATOM 805 C CA . ILE A 1 101 ? 6.454 -6.253 -17.697 1.00 96.44 101 ILE A CA 1
ATOM 806 C C . ILE A 1 101 ? 7.178 -4.920 -17.586 1.00 96.44 101 ILE A C 1
ATOM 808 O O . ILE A 1 101 ? 8.401 -4.846 -17.681 1.00 96.44 101 ILE A O 1
ATOM 812 N N . LEU A 1 102 ? 6.408 -3.863 -17.390 1.00 97.69 102 LEU A N 1
ATOM 813 C CA . LEU A 1 102 ? 6.910 -2.520 -17.147 1.00 97.69 102 LEU A CA 1
ATOM 814 C C . LEU A 1 102 ? 6.692 -2.202 -15.679 1.00 97.69 102 LEU A C 1
ATOM 816 O O . L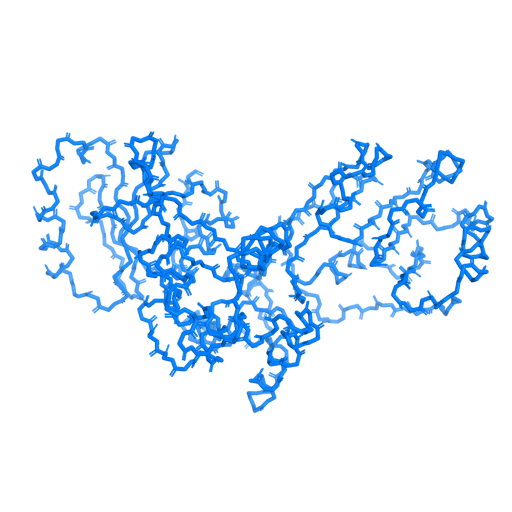EU A 1 102 ? 5.608 -2.457 -15.166 1.00 97.69 102 LEU A O 1
ATOM 820 N N . ILE A 1 103 ? 7.696 -1.653 -15.012 1.00 97.44 103 ILE A N 1
ATOM 821 C CA . ILE A 1 103 ? 7.592 -1.178 -13.637 1.00 97.44 103 ILE A CA 1
ATOM 822 C C . ILE A 1 103 ? 7.769 0.332 -13.675 1.00 97.44 103 ILE A C 1
ATOM 824 O O . ILE A 1 103 ? 8.754 0.825 -14.222 1.00 97.44 103 ILE A O 1
ATOM 828 N N . GLY A 1 104 ? 6.816 1.079 -13.128 1.00 95.50 104 GLY A N 1
ATOM 829 C CA . GLY A 1 104 ? 6.885 2.533 -13.182 1.00 95.50 104 GLY A CA 1
ATOM 830 C C . GLY A 1 104 ? 5.799 3.246 -12.390 1.00 95.50 104 GLY A C 1
ATOM 831 O O . GLY A 1 104 ? 5.007 2.640 -11.664 1.00 95.50 104 GLY A O 1
ATOM 832 N N . LYS A 1 105 ? 5.784 4.568 -12.556 1.00 93.62 105 LYS A N 1
ATOM 833 C CA . LYS A 1 105 ? 4.882 5.497 -11.867 1.00 93.62 105 LYS A CA 1
ATOM 834 C C . LYS A 1 105 ? 3.458 5.417 -12.406 1.00 93.62 105 LYS A C 1
ATOM 836 O O . LYS A 1 105 ? 3.258 5.181 -13.601 1.00 93.62 105 LYS A O 1
ATOM 841 N N . HIS A 1 106 ? 2.456 5.661 -11.567 1.00 92.94 106 HIS A N 1
ATOM 842 C CA . HIS A 1 106 ? 1.052 5.628 -12.012 1.00 92.94 106 HIS A CA 1
ATOM 843 C C . HIS A 1 106 ? 0.736 6.769 -12.980 1.00 92.94 106 HIS A C 1
ATOM 845 O O . HIS A 1 106 ? 0.031 6.595 -13.974 1.00 92.94 106 HIS A O 1
ATOM 851 N N . SER A 1 107 ? 1.333 7.936 -12.741 1.00 91.38 107 SER A N 1
ATOM 852 C CA . SER A 1 107 ? 1.228 9.099 -13.628 1.00 91.38 107 SER A CA 1
ATOM 853 C C . SER A 1 107 ? 1.664 8.785 -15.066 1.00 91.38 107 SER A C 1
ATOM 855 O O . SER A 1 107 ? 0.982 9.177 -16.013 1.00 91.38 107 SER A O 1
ATOM 857 N N . THR A 1 108 ? 2.740 8.013 -15.244 1.00 93.44 108 THR A N 1
ATOM 858 C CA . THR A 1 108 ? 3.206 7.572 -16.567 1.00 93.44 108 THR A CA 1
ATOM 859 C C . THR A 1 108 ? 2.200 6.643 -17.243 1.00 93.44 108 THR A C 1
ATOM 861 O O . THR A 1 108 ? 1.920 6.828 -18.425 1.00 93.44 108 THR A O 1
ATOM 864 N N . TYR A 1 109 ? 1.590 5.715 -16.498 1.00 94.25 109 TYR A N 1
ATOM 865 C CA . TYR A 1 109 ? 0.530 4.842 -17.017 1.00 94.25 109 TYR A CA 1
ATOM 866 C C . TYR A 1 109 ? -0.687 5.621 -17.528 1.00 94.25 109 TYR A C 1
ATOM 868 O O . TYR A 1 109 ? -1.214 5.315 -18.595 1.00 94.25 109 TYR A O 1
ATOM 876 N N . LYS A 1 110 ? -1.115 6.660 -16.798 1.00 91.69 110 LYS A N 1
ATOM 877 C CA . LYS A 1 110 ? -2.249 7.508 -17.208 1.00 91.69 110 LYS A CA 1
ATOM 878 C C . LYS A 1 110 ? -1.962 8.313 -18.483 1.00 91.69 110 LYS A C 1
ATOM 880 O O . LYS A 1 110 ? -2.884 8.567 -19.256 1.00 91.69 110 LYS A O 1
ATOM 885 N N . GLN A 1 111 ? -0.720 8.762 -18.666 1.00 91.19 111 GLN A N 1
ATOM 886 C CA . GLN A 1 111 ? -0.338 9.693 -19.734 1.00 91.19 111 GLN A CA 1
ATOM 887 C C . GLN A 1 111 ? 0.057 8.990 -21.038 1.00 91.19 111 GLN A C 1
ATOM 889 O O . GLN A 1 111 ? -0.260 9.485 -22.118 1.00 91.19 111 GLN A O 1
ATOM 894 N N . ASP A 1 112 ? 0.741 7.848 -20.955 1.00 91.88 112 ASP A N 1
ATOM 895 C CA . ASP A 1 112 ? 1.260 7.147 -22.128 1.00 91.88 112 ASP A CA 1
ATOM 896 C C . ASP A 1 112 ? 0.168 6.279 -22.777 1.00 91.88 112 ASP A C 1
ATOM 898 O O . ASP A 1 112 ? -0.220 5.224 -22.272 1.00 91.88 112 ASP A O 1
ATOM 902 N N . LEU A 1 113 ? -0.339 6.721 -23.931 1.00 91.00 113 LEU A N 1
ATOM 903 C CA . LEU A 1 113 ? -1.426 6.051 -24.653 1.00 91.00 113 LEU A CA 1
ATOM 904 C C . LEU A 1 113 ? -1.090 4.609 -25.049 1.00 91.00 113 LEU A C 1
ATOM 906 O O . LEU A 1 113 ? -1.998 3.779 -25.143 1.00 91.00 113 LEU A O 1
ATOM 910 N N . ILE A 1 114 ? 0.193 4.303 -25.254 1.00 91.75 114 ILE A N 1
ATOM 911 C CA . ILE A 1 114 ? 0.662 2.960 -25.608 1.00 91.75 114 ILE A CA 1
ATOM 912 C C . ILE A 1 114 ? 0.374 1.966 -24.475 1.00 91.75 114 ILE A C 1
ATOM 914 O O . ILE A 1 114 ? 0.138 0.779 -24.717 1.00 91.75 114 ILE A O 1
ATOM 918 N N . LEU A 1 115 ? 0.321 2.451 -23.233 1.00 94.31 115 LEU A N 1
ATOM 919 C CA . LEU A 1 115 ? 0.091 1.625 -22.054 1.00 94.31 115 LEU A CA 1
ATOM 920 C C . LEU A 1 115 ? -1.372 1.209 -21.871 1.00 94.31 115 LEU A C 1
ATOM 922 O O . LEU A 1 115 ? -1.637 0.312 -21.081 1.00 94.31 115 LEU A O 1
ATOM 926 N N . ARG A 1 116 ? -2.322 1.748 -22.650 1.00 89.31 116 ARG A N 1
ATOM 927 C CA . ARG A 1 116 ? -3.735 1.314 -22.599 1.00 89.31 116 ARG A CA 1
ATOM 928 C C . ARG A 1 116 ? -3.934 -0.168 -22.935 1.00 89.31 116 ARG A C 1
ATOM 930 O O . ARG A 1 116 ? -4.935 -0.748 -22.532 1.00 89.31 116 ARG A O 1
ATOM 937 N N . GLY A 1 117 ? -3.000 -0.774 -23.673 1.00 90.56 117 GLY A N 1
ATOM 938 C CA . GLY A 1 117 ? -2.990 -2.211 -23.966 1.00 90.56 117 GLY A CA 1
ATOM 939 C C . GLY A 1 117 ? -2.330 -3.078 -22.885 1.00 90.56 117 GLY A C 1
ATOM 940 O O . GLY A 1 117 ? -2.222 -4.290 -23.066 1.00 90.56 117 GLY A O 1
ATOM 941 N N . PHE A 1 118 ? -1.844 -2.483 -21.793 1.00 96.31 118 PHE A N 1
ATOM 942 C CA . PHE A 1 118 ? -1.207 -3.192 -20.688 1.00 96.31 118 PHE A CA 1
ATOM 943 C C . PHE A 1 118 ? -2.199 -3.395 -19.542 1.00 96.31 118 PHE A C 1
ATOM 945 O O . PHE A 1 118 ? -2.961 -2.503 -19.187 1.00 96.31 118 PHE A O 1
ATOM 952 N N . SER A 1 119 ? -2.151 -4.571 -18.919 1.00 96.50 119 SER A N 1
ATOM 953 C CA . SER A 1 119 ? -2.861 -4.828 -17.669 1.00 96.50 119 SER A CA 1
ATOM 954 C C . SER A 1 119 ? -2.170 -4.069 -16.542 1.00 96.50 119 SER A C 1
ATOM 956 O O . SER A 1 119 ? -1.025 -4.378 -16.209 1.00 96.50 119 SER A O 1
ATOM 958 N N . TYR A 1 120 ? -2.860 -3.098 -15.952 1.00 95.69 120 TYR A N 1
ATOM 959 C CA . TYR A 1 120 ? -2.371 -2.378 -14.781 1.00 95.69 120 TYR A CA 1
ATOM 960 C C . TYR A 1 120 ? -2.502 -3.229 -13.520 1.00 95.69 120 TYR A C 1
ATOM 962 O O . TYR A 1 120 ? -3.554 -3.815 -13.268 1.00 95.69 120 TYR A O 1
ATOM 970 N N . ILE A 1 121 ? -1.442 -3.270 -12.720 1.00 95.19 121 ILE A N 1
ATOM 971 C CA . ILE A 1 121 ? -1.403 -3.952 -11.430 1.00 95.19 121 ILE A CA 1
ATOM 972 C C . ILE A 1 121 ? -0.753 -3.012 -10.417 1.00 95.19 121 ILE A C 1
ATOM 974 O O . ILE A 1 121 ? 0.395 -2.604 -10.592 1.00 95.19 121 ILE A O 1
ATOM 978 N N . ALA A 1 122 ? -1.477 -2.694 -9.345 1.00 93.88 122 ALA A N 1
ATOM 979 C CA . ALA A 1 122 ? -0.914 -2.043 -8.170 1.00 93.88 122 ALA A CA 1
ATOM 980 C C . ALA A 1 122 ? -0.450 -3.118 -7.180 1.00 93.88 122 ALA A C 1
ATOM 982 O O . ALA A 1 122 ? -1.246 -3.943 -6.739 1.00 93.88 122 ALA A O 1
ATOM 983 N N . LEU A 1 123 ? 0.840 -3.125 -6.852 1.00 94.56 123 LEU A N 1
ATOM 984 C CA . LEU A 1 123 ? 1.429 -4.031 -5.876 1.00 94.56 123 LEU A CA 1
ATOM 985 C C . LEU A 1 123 ? 1.638 -3.302 -4.551 1.00 94.56 123 LEU A C 1
ATOM 987 O O . LEU A 1 123 ? 2.398 -2.333 -4.468 1.00 94.56 123 LEU A O 1
ATOM 991 N N . HIS A 1 124 ? 0.991 -3.808 -3.510 1.00 93.81 124 HIS A N 1
ATOM 992 C CA . HIS A 1 124 ? 1.176 -3.342 -2.144 1.00 93.81 124 HIS A CA 1
ATOM 993 C C . HIS A 1 124 ? 2.325 -4.084 -1.448 1.00 93.81 124 HIS A C 1
ATOM 995 O O . HIS A 1 124 ? 2.871 -5.077 -1.945 1.00 93.81 124 HIS A O 1
ATOM 1001 N N . ASN A 1 125 ? 2.699 -3.601 -0.265 1.00 94.56 125 ASN A N 1
ATOM 1002 C CA . ASN A 1 125 ? 3.554 -4.355 0.647 1.00 94.56 125 ASN A CA 1
ATOM 1003 C C . ASN A 1 125 ? 2.884 -5.676 1.072 1.00 94.56 125 ASN A C 1
ATOM 1005 O O . ASN A 1 125 ? 1.757 -5.957 0.670 1.00 94.56 125 ASN A O 1
ATOM 1009 N N . LEU A 1 126 ? 3.606 -6.519 1.813 1.00 95.12 126 LEU A N 1
ATOM 1010 C CA . LEU A 1 126 ? 3.110 -7.843 2.185 1.00 95.12 126 LEU A CA 1
ATOM 1011 C C . LEU A 1 126 ? 1.850 -7.721 3.037 1.00 95.12 126 LEU A C 1
ATOM 1013 O O . LEU A 1 126 ? 1.835 -7.029 4.050 1.00 95.12 126 LEU A O 1
ATOM 1017 N N . SER A 1 127 ? 0.812 -8.436 2.648 1.00 95.25 127 SER A N 1
ATOM 1018 C CA . SER A 1 127 ? -0.247 -8.788 3.587 1.00 95.25 127 SER A CA 1
ATOM 1019 C C . SER A 1 127 ? 0.301 -9.750 4.652 1.00 95.25 127 SER A C 1
ATOM 1021 O O . SER A 1 127 ? 1.349 -10.376 4.451 1.00 95.25 127 SER A O 1
ATOM 1023 N N . PHE A 1 128 ? -0.370 -9.883 5.793 1.00 94.94 128 PHE A N 1
ATOM 1024 C CA . PHE A 1 128 ? 0.067 -10.814 6.832 1.00 94.94 128 PHE A CA 1
ATOM 1025 C C . PHE A 1 128 ? 0.115 -12.267 6.326 1.00 94.94 128 PHE A C 1
ATOM 1027 O O . PHE A 1 128 ? 1.058 -12.983 6.644 1.00 94.94 128 PHE A O 1
ATOM 1034 N N . GLU A 1 129 ? -0.808 -12.696 5.463 1.00 92.88 129 GLU A N 1
ATOM 1035 C CA . GLU A 1 129 ? -0.756 -14.023 4.829 1.00 92.88 129 GLU A CA 1
ATOM 1036 C C . GLU A 1 129 ? 0.495 -14.200 3.953 1.00 92.88 129 GLU A C 1
ATOM 1038 O O . GLU A 1 129 ? 1.200 -15.205 4.066 1.00 92.88 129 GLU A O 1
ATOM 1043 N N . GLU A 1 130 ? 0.837 -13.206 3.127 1.00 93.12 130 GLU A N 1
ATOM 1044 C CA . GLU A 1 130 ? 2.073 -13.237 2.331 1.00 93.12 130 GLU A CA 1
ATOM 1045 C C . GLU A 1 130 ? 3.322 -13.207 3.226 1.00 93.12 130 GLU A C 1
ATOM 1047 O O . GLU A 1 130 ? 4.328 -13.848 2.921 1.00 93.12 130 GLU A O 1
ATOM 1052 N N . TYR A 1 131 ? 3.266 -12.489 4.351 1.00 93.06 131 TYR A N 1
ATOM 1053 C CA . TYR A 1 131 ? 4.329 -12.483 5.352 1.00 93.06 131 TYR A CA 1
ATOM 1054 C C . TYR A 1 131 ? 4.538 -13.876 5.958 1.00 93.06 131 TYR A C 1
ATOM 1056 O O . TYR A 1 131 ? 5.678 -14.339 6.029 1.00 93.06 131 TYR A O 1
ATOM 1064 N N . LEU A 1 132 ? 3.453 -14.563 6.339 1.00 92.19 132 LEU A N 1
ATOM 1065 C CA . LEU A 1 132 ? 3.492 -15.938 6.846 1.00 92.19 132 LEU A CA 1
ATOM 1066 C C . LEU A 1 132 ? 4.088 -16.896 5.806 1.00 92.19 132 LEU A C 1
ATOM 1068 O O . LEU A 1 132 ? 4.954 -17.700 6.143 1.00 92.19 132 LEU A O 1
ATOM 1072 N N . ALA A 1 133 ? 3.695 -16.765 4.535 1.00 89.62 133 ALA A N 1
ATOM 1073 C CA . ALA A 1 133 ? 4.232 -17.573 3.438 1.00 89.62 133 ALA A CA 1
ATOM 1074 C C . ALA A 1 133 ? 5.741 -17.359 3.200 1.00 89.62 133 ALA A C 1
ATOM 1076 O O . ALA A 1 133 ? 6.407 -18.199 2.591 1.00 89.62 133 ALA A O 1
ATOM 1077 N N . GLY A 1 134 ? 6.286 -16.230 3.661 1.00 86.69 134 GLY A N 1
ATOM 1078 C CA . GLY A 1 134 ? 7.711 -15.921 3.620 1.00 86.69 134 GLY A CA 1
ATOM 1079 C C . GLY A 1 134 ? 8.527 -16.510 4.775 1.00 86.69 134 GLY A C 1
ATOM 1080 O O . GLY A 1 134 ? 9.760 -16.442 4.718 1.00 86.69 134 GLY A O 1
ATOM 1081 N N . ASP A 1 135 ? 7.895 -17.070 5.814 1.00 86.81 135 ASP A N 1
ATOM 1082 C CA . ASP A 1 135 ? 8.626 -17.630 6.948 1.00 86.81 135 ASP A CA 1
ATOM 1083 C C . ASP A 1 135 ? 9.343 -18.935 6.580 1.00 86.81 135 ASP A C 1
ATOM 1085 O O . ASP A 1 135 ? 8.795 -19.856 5.982 1.00 86.81 135 ASP A O 1
ATOM 1089 N N . ARG A 1 136 ? 10.613 -19.011 6.975 1.00 81.94 136 ARG A N 1
ATOM 1090 C CA . ARG A 1 136 ? 11.485 -20.182 6.783 1.00 81.94 136 ARG A CA 1
ATOM 1091 C C . ARG A 1 136 ? 11.944 -20.788 8.093 1.00 81.94 136 ARG A C 1
ATOM 1093 O O . ARG A 1 136 ? 12.584 -21.835 8.095 1.00 81.94 136 ARG A O 1
ATOM 1100 N N . LYS A 1 137 ? 11.707 -20.079 9.197 1.00 85.12 137 LYS A N 1
ATOM 1101 C CA . LYS A 1 137 ? 12.135 -20.481 10.534 1.00 85.12 137 LYS A CA 1
ATOM 1102 C C . LYS A 1 137 ? 11.061 -21.301 11.246 1.00 85.12 137 LYS A C 1
ATOM 1104 O O . LYS A 1 137 ? 11.349 -21.801 12.329 1.00 85.12 137 LYS A O 1
ATOM 1109 N N . ASN A 1 138 ? 9.886 -21.466 10.630 1.00 83.94 138 ASN A N 1
ATOM 1110 C CA . ASN A 1 138 ? 8.730 -22.174 11.174 1.00 83.94 138 ASN A CA 1
ATOM 1111 C C . ASN A 1 138 ? 8.371 -21.653 12.573 1.00 83.94 138 ASN A C 1
ATOM 1113 O O . ASN A 1 138 ? 8.183 -22.423 13.516 1.00 83.94 138 ASN A O 1
ATOM 1117 N N . LEU A 1 139 ? 8.360 -20.328 12.722 1.00 89.56 139 LEU A N 1
ATOM 1118 C CA . LEU A 1 139 ? 7.969 -19.673 13.962 1.00 89.56 139 LEU A CA 1
ATOM 1119 C C . LEU A 1 139 ? 6.462 -19.852 14.191 1.00 89.56 139 LEU A C 1
ATOM 1121 O O . LEU A 1 139 ? 5.677 -19.952 13.252 1.00 89.56 139 LEU A O 1
ATOM 1125 N N . GLY A 1 140 ? 6.045 -19.859 15.459 1.00 92.31 140 GLY A N 1
ATOM 1126 C CA . GLY A 1 140 ? 4.622 -19.852 15.802 1.00 92.31 140 GLY A CA 1
ATOM 1127 C C . GLY A 1 140 ? 3.929 -18.565 15.338 1.00 92.31 140 GLY A C 1
ATOM 1128 O O . GLY A 1 140 ? 4.557 -17.503 15.295 1.00 92.31 140 GLY A O 1
ATOM 1129 N N . ILE A 1 141 ? 2.627 -18.646 15.041 1.00 91.69 141 ILE A N 1
ATOM 1130 C CA . ILE A 1 141 ? 1.834 -17.524 14.504 1.00 91.69 141 ILE A CA 1
ATOM 1131 C C . ILE A 1 141 ? 1.891 -16.273 15.388 1.00 91.69 141 ILE A C 1
ATOM 1133 O O . ILE A 1 141 ? 2.025 -15.169 14.873 1.00 91.69 141 ILE A O 1
ATOM 1137 N N . GLU A 1 142 ? 1.896 -16.439 16.712 1.00 91.94 142 GLU A N 1
ATOM 1138 C CA . GLU A 1 142 ? 2.022 -15.337 17.673 1.00 91.94 142 GLU A CA 1
ATOM 1139 C C . GLU A 1 142 ? 3.367 -14.611 17.537 1.00 91.94 142 GLU A C 1
ATOM 1141 O O . GLU A 1 142 ? 3.429 -13.382 17.538 1.00 91.94 142 GLU A O 1
ATOM 1146 N N . SER A 1 143 ? 4.458 -15.365 17.357 1.00 93.00 143 SER A N 1
ATOM 1147 C CA . SER A 1 143 ? 5.791 -14.794 17.149 1.00 93.00 143 SER A CA 1
ATOM 1148 C C . SER A 1 143 ? 5.892 -14.100 15.793 1.00 93.00 143 SER A C 1
ATOM 1150 O O . SER A 1 143 ? 6.477 -13.020 15.702 1.00 93.00 143 SER A O 1
ATOM 1152 N N . LEU A 1 144 ? 5.298 -14.681 14.746 1.00 93.56 144 LEU A N 1
ATOM 1153 C CA . LEU A 1 144 ? 5.234 -14.061 13.422 1.00 93.56 144 LEU A CA 1
ATOM 1154 C C . LEU A 1 144 ? 4.414 -12.775 13.447 1.00 93.56 144 LEU A C 1
ATOM 1156 O O . LEU A 1 144 ? 4.844 -11.780 12.873 1.00 93.56 144 LEU A O 1
ATOM 1160 N N . PHE A 1 145 ? 3.293 -12.760 14.161 1.00 94.88 145 PHE A N 1
ATOM 1161 C CA . PHE A 1 145 ? 2.467 -11.571 14.310 1.00 94.88 145 PHE A CA 1
ATOM 1162 C C . PHE A 1 145 ? 3.178 -10.467 15.101 1.00 94.88 145 PHE A C 1
ATOM 1164 O O . PHE A 1 145 ? 3.204 -9.317 14.664 1.00 94.88 145 PHE A O 1
ATOM 1171 N N . ALA A 1 146 ? 3.845 -10.809 16.208 1.00 93.50 146 ALA A N 1
ATOM 1172 C CA . ALA A 1 146 ? 4.668 -9.858 16.954 1.00 93.50 146 ALA A CA 1
ATOM 1173 C C . ALA A 1 146 ? 5.789 -9.263 16.080 1.00 93.50 146 ALA A C 1
ATOM 1175 O O . ALA A 1 146 ? 5.995 -8.048 16.066 1.00 93.50 146 ALA A O 1
ATOM 1176 N N . ASN A 1 147 ? 6.467 -10.106 15.293 1.00 93.06 147 ASN A N 1
ATOM 1177 C CA . ASN A 1 147 ? 7.487 -9.666 14.344 1.00 93.06 147 ASN A CA 1
ATOM 1178 C C . ASN A 1 147 ? 6.901 -8.783 13.233 1.00 93.06 147 ASN A C 1
ATOM 1180 O O . ASN A 1 147 ? 7.526 -7.796 12.855 1.00 93.06 147 ASN A O 1
ATOM 1184 N N . PHE A 1 148 ? 5.715 -9.105 12.716 1.00 94.50 148 PHE A N 1
ATOM 1185 C CA . PHE A 1 148 ? 5.032 -8.309 11.697 1.00 94.50 148 PHE A CA 1
ATOM 1186 C C . PHE A 1 148 ? 4.707 -6.906 12.218 1.00 94.50 148 PHE A C 1
ATOM 1188 O O . PHE A 1 148 ? 5.065 -5.920 11.576 1.00 94.50 148 PHE A O 1
ATOM 1195 N N . ILE A 1 149 ? 4.144 -6.804 13.426 1.00 93.94 149 ILE A N 1
ATOM 1196 C CA . ILE A 1 149 ? 3.882 -5.529 14.109 1.00 93.94 149 ILE A CA 1
ATOM 1197 C C . ILE A 1 149 ? 5.168 -4.712 14.284 1.00 93.94 149 ILE A C 1
ATOM 1199 O O . ILE A 1 149 ? 5.187 -3.506 14.035 1.00 93.94 149 ILE A O 1
ATOM 1203 N N . GLU A 1 150 ? 6.250 -5.353 14.728 1.00 89.94 150 GLU A N 1
ATOM 1204 C CA . GLU A 1 150 ? 7.502 -4.656 15.020 1.00 89.94 150 GLU A CA 1
ATOM 1205 C C . GLU A 1 150 ? 8.242 -4.215 13.742 1.00 89.94 150 GLU A C 1
ATOM 1207 O O . GLU A 1 150 ? 8.838 -3.129 13.670 1.00 89.94 150 GLU A O 1
ATOM 1212 N N . PHE A 1 151 ? 8.253 -5.072 12.722 1.00 89.50 151 PHE A N 1
ATOM 1213 C CA . PHE A 1 151 ? 9.115 -4.906 11.552 1.00 89.50 151 PHE A CA 1
ATOM 1214 C C . PHE A 1 151 ? 8.404 -4.258 10.371 1.00 89.50 151 PHE A C 1
ATOM 1216 O O . PHE A 1 151 ? 9.080 -3.615 9.562 1.00 89.50 151 PHE A O 1
ATOM 1223 N N . GLY A 1 152 ? 7.078 -4.316 10.334 1.00 93.12 152 GLY A N 1
ATOM 1224 C CA . GLY A 1 152 ? 6.284 -3.824 9.223 1.00 93.12 152 GLY A CA 1
ATOM 1225 C C . GLY A 1 152 ? 6.050 -4.876 8.153 1.00 93.12 152 GLY A C 1
ATOM 1226 O O . GLY A 1 152 ? 6.429 -6.042 8.260 1.00 93.12 152 GLY A O 1
ATOM 1227 N N . ASN A 1 153 ? 5.442 -4.416 7.070 1.00 94.38 153 ASN A N 1
ATOM 1228 C CA . ASN A 1 153 ? 5.041 -5.247 5.942 1.00 94.38 153 ASN A CA 1
ATOM 1229 C C . ASN A 1 153 ? 5.995 -5.173 4.738 1.00 94.38 153 ASN A C 1
ATOM 1231 O O . ASN A 1 153 ? 5.715 -5.741 3.682 1.00 94.38 153 ASN A O 1
ATOM 1235 N N . SER A 1 154 ? 7.118 -4.465 4.853 1.00 92.12 154 SER A N 1
ATOM 1236 C CA . SER A 1 154 ? 8.072 -4.318 3.752 1.00 92.12 154 SER A CA 1
ATOM 1237 C C . SER A 1 154 ? 8.893 -5.601 3.534 1.00 92.12 154 SER A C 1
ATOM 1239 O O . SER A 1 154 ? 9.625 -6.013 4.443 1.00 92.12 154 SER A O 1
ATOM 1241 N N . PRO A 1 155 ? 8.859 -6.208 2.327 1.00 89.62 155 PRO A N 1
ATOM 1242 C CA . PRO A 1 155 ? 9.670 -7.384 2.007 1.00 89.62 155 PRO A CA 1
ATOM 1243 C C . PRO A 1 155 ? 11.174 -7.189 2.258 1.00 89.62 155 PRO A C 1
ATOM 1245 O O . PRO A 1 155 ? 11.831 -8.088 2.778 1.00 89.62 155 PRO A O 1
ATOM 1248 N N . ASP A 1 156 ? 11.712 -6.013 1.912 1.00 86.44 156 ASP A N 1
ATOM 1249 C CA . ASP A 1 156 ? 13.144 -5.682 2.031 1.00 86.44 156 ASP A CA 1
ATOM 1250 C C . ASP A 1 156 ? 13.586 -5.616 3.502 1.00 86.44 156 ASP A C 1
ATOM 1252 O O . ASP A 1 156 ? 14.614 -6.172 3.885 1.00 86.44 156 ASP A O 1
ATOM 1256 N N . ILE A 1 157 ? 12.766 -5.004 4.361 1.00 87.88 157 ILE A N 1
ATOM 1257 C CA . ILE A 1 157 ? 13.088 -4.784 5.780 1.00 87.88 157 ILE A CA 1
ATOM 1258 C C . ILE A 1 157 ? 13.058 -6.093 6.574 1.00 87.88 157 ILE A C 1
ATOM 1260 O O . ILE A 1 157 ? 13.852 -6.280 7.507 1.00 87.88 157 ILE A O 1
ATOM 1264 N N . ASN A 1 158 ? 12.173 -7.016 6.197 1.00 81.81 158 ASN A N 1
ATOM 1265 C CA . ASN A 1 158 ? 12.002 -8.294 6.885 1.00 81.81 158 ASN A CA 1
ATOM 1266 C C . ASN A 1 158 ? 13.273 -9.149 6.871 1.00 81.81 158 ASN A C 1
ATOM 1268 O O . ASN A 1 158 ? 13.574 -9.818 7.862 1.00 81.81 158 ASN A O 1
ATOM 1272 N N . GLN A 1 159 ? 14.066 -9.054 5.804 1.00 80.00 159 GLN A N 1
ATOM 1273 C CA . GLN A 1 159 ? 15.304 -9.818 5.632 1.00 80.00 159 GLN A CA 1
ATOM 1274 C C . GLN A 1 159 ? 16.493 -9.230 6.409 1.00 80.00 159 GLN A C 1
ATOM 1276 O O . GLN A 1 159 ? 17.504 -9.904 6.617 1.00 80.00 159 GLN A O 1
ATOM 1281 N N . LEU A 1 160 ? 16.383 -7.983 6.874 1.00 86.75 160 LEU A N 1
ATOM 1282 C CA . LEU A 1 160 ? 17.464 -7.289 7.568 1.00 86.75 160 LEU A CA 1
ATOM 1283 C C . LEU A 1 160 ? 17.540 -7.639 9.053 1.00 86.75 160 LEU A C 1
ATOM 1285 O O . LEU A 1 160 ? 16.556 -8.016 9.693 1.00 86.75 160 LEU A O 1
ATOM 1289 N N . LYS A 1 161 ? 18.726 -7.441 9.638 1.00 87.81 161 LYS A N 1
ATOM 1290 C CA . LYS A 1 161 ? 18.916 -7.521 11.092 1.00 87.81 161 LYS A CA 1
ATOM 1291 C C . LYS A 1 161 ? 18.220 -6.342 11.774 1.00 87.81 161 LYS A C 1
ATOM 1293 O O . LYS A 1 161 ? 18.236 -5.233 11.248 1.00 87.81 161 LYS A O 1
ATOM 1298 N N . ARG A 1 162 ? 17.693 -6.555 12.987 1.00 85.19 162 ARG A N 1
ATOM 1299 C CA . ARG A 1 162 ? 16.902 -5.567 13.753 1.00 85.19 162 ARG A CA 1
ATOM 1300 C C . ARG A 1 162 ? 17.521 -4.162 13.776 1.00 85.19 162 ARG A C 1
ATOM 1302 O O . ARG A 1 162 ? 16.832 -3.200 13.462 1.00 85.19 162 ARG A O 1
ATOM 1309 N N . PHE A 1 163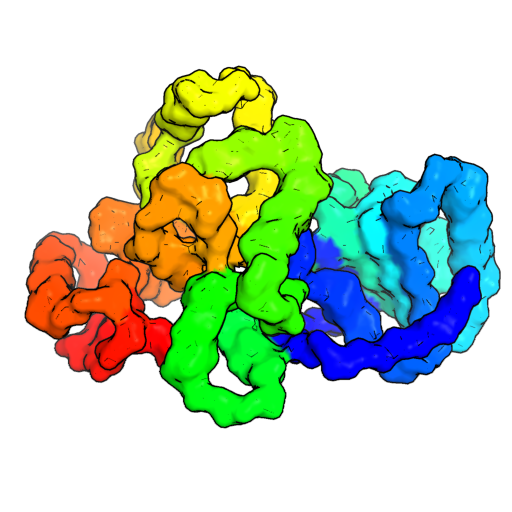 ? 18.822 -4.054 14.055 1.00 87.00 163 PHE A N 1
ATOM 1310 C CA . PHE A 1 163 ? 19.524 -2.766 14.161 1.00 87.00 163 PHE A CA 1
ATOM 1311 C C . PHE A 1 163 ? 19.633 -1.983 12.839 1.00 87.00 163 PHE A C 1
ATOM 1313 O O . PHE A 1 163 ? 19.868 -0.782 12.862 1.00 87.00 163 PHE A O 1
ATOM 1320 N N . GLN A 1 164 ? 19.470 -2.638 11.684 1.00 91.19 164 GLN A N 1
ATOM 1321 C CA . GLN A 1 164 ? 19.583 -2.001 10.365 1.00 91.19 164 GLN A CA 1
ATOM 1322 C C . GLN A 1 164 ? 18.246 -1.438 9.870 1.00 91.19 164 GLN A C 1
ATOM 1324 O O . GLN A 1 164 ? 18.215 -0.646 8.931 1.00 91.19 164 GLN A O 1
ATOM 1329 N N . ARG A 1 165 ? 17.128 -1.858 10.473 1.00 90.19 165 ARG A N 1
ATOM 1330 C CA . ARG A 1 165 ? 15.787 -1.658 9.909 1.00 90.19 165 ARG A CA 1
ATOM 1331 C C . ARG A 1 165 ? 15.344 -0.207 9.926 1.00 90.19 165 ARG A C 1
ATOM 1333 O O . ARG A 1 165 ? 14.865 0.287 8.911 1.00 90.19 165 ARG A O 1
ATOM 1340 N N . GLU A 1 166 ? 15.534 0.491 11.042 1.00 89.94 166 GLU A N 1
ATOM 1341 C CA . GLU A 1 166 ? 15.162 1.908 11.139 1.00 89.94 166 GLU A CA 1
ATOM 1342 C C . GLU A 1 166 ? 15.967 2.763 10.156 1.00 89.94 166 GLU A C 1
ATOM 1344 O O . GLU A 1 166 ? 15.391 3.547 9.399 1.00 89.94 166 GLU A O 1
ATOM 1349 N N . GLN A 1 167 ? 17.284 2.540 10.091 1.00 92.56 167 GLN A N 1
ATOM 1350 C CA . GLN A 1 167 ? 18.154 3.219 9.132 1.00 92.56 167 GLN A CA 1
ATOM 1351 C C . GLN A 1 167 ? 17.727 2.925 7.690 1.00 92.56 167 GLN A C 1
ATOM 1353 O O . GLN A 1 167 ? 17.667 3.842 6.869 1.00 92.56 167 GLN A O 1
ATOM 1358 N N . ARG A 1 168 ? 17.385 1.670 7.378 1.00 93.38 168 ARG A N 1
ATOM 1359 C CA . ARG A 1 168 ? 16.913 1.285 6.047 1.00 93.38 168 ARG A CA 1
ATOM 1360 C C . ARG A 1 168 ? 15.595 1.966 5.683 1.00 93.38 168 ARG A C 1
ATOM 1362 O O . ARG A 1 168 ? 15.511 2.518 4.590 1.00 93.38 168 ARG A O 1
ATOM 1369 N N . ARG A 1 169 ? 14.599 1.986 6.581 1.00 92.75 169 ARG A N 1
ATOM 1370 C CA . ARG A 1 169 ? 13.326 2.713 6.372 1.00 92.75 169 ARG A CA 1
ATOM 1371 C C . ARG A 1 169 ? 13.591 4.166 6.017 1.00 92.75 169 ARG A C 1
ATOM 1373 O O . ARG A 1 169 ? 13.087 4.668 5.018 1.00 92.75 169 ARG A O 1
ATOM 1380 N N . TRP A 1 170 ? 14.427 4.821 6.817 1.00 94.31 170 TRP A N 1
ATOM 1381 C CA . TRP A 1 170 ? 14.780 6.214 6.598 1.00 94.31 170 TRP A CA 1
ATOM 1382 C C . TRP A 1 170 ? 15.460 6.426 5.240 1.00 94.31 170 TRP A C 1
ATOM 1384 O O . TRP A 1 170 ? 15.087 7.341 4.514 1.00 94.31 170 TRP A O 1
ATOM 1394 N N . GLN A 1 171 ? 16.403 5.560 4.854 1.00 94.75 171 GLN A N 1
ATOM 1395 C CA . GLN A 1 171 ? 17.075 5.635 3.552 1.00 94.75 171 GLN A CA 1
ATOM 1396 C C . GLN A 1 171 ? 16.103 5.451 2.384 1.00 94.75 171 GLN A C 1
ATOM 1398 O O . GLN A 1 171 ? 16.149 6.239 1.443 1.00 94.75 171 GLN A O 1
ATOM 1403 N N . ILE A 1 172 ? 15.220 4.448 2.454 1.00 92.75 172 ILE A N 1
ATOM 1404 C CA . ILE A 1 172 ? 14.197 4.193 1.429 1.00 92.75 172 ILE A CA 1
ATOM 1405 C C . ILE A 1 172 ? 13.333 5.439 1.249 1.00 92.75 172 ILE A C 1
ATOM 1407 O O . ILE A 1 172 ? 13.173 5.922 0.130 1.00 92.75 172 ILE A O 1
ATOM 1411 N N . MET A 1 173 ? 12.817 5.989 2.349 1.00 94.56 173 MET A N 1
ATOM 1412 C CA . MET A 1 173 ? 11.928 7.144 2.283 1.00 94.56 173 MET A CA 1
ATOM 1413 C C . MET A 1 173 ? 12.656 8.414 1.845 1.00 94.56 173 MET A C 1
ATOM 1415 O O . MET A 1 173 ? 12.113 9.176 1.050 1.00 94.56 173 MET A O 1
ATOM 1419 N N . LYS A 1 174 ? 13.891 8.636 2.305 1.00 94.50 174 LYS A N 1
ATOM 1420 C CA . LYS A 1 174 ? 14.691 9.794 1.898 1.00 94.50 174 LYS A CA 1
ATOM 1421 C C . LYS A 1 174 ? 15.030 9.761 0.410 1.00 94.50 174 LYS A C 1
ATOM 1423 O O . LYS A 1 174 ? 14.956 10.796 -0.241 1.00 94.50 174 LYS A O 1
ATOM 1428 N N . LEU A 1 175 ? 15.387 8.593 -0.122 1.00 91.25 175 LEU A N 1
ATOM 1429 C CA . LEU A 1 175 ? 15.665 8.426 -1.549 1.00 91.25 175 LEU A CA 1
ATOM 1430 C C . LEU A 1 175 ? 14.391 8.526 -2.390 1.00 91.25 175 LEU A C 1
ATOM 1432 O O . LEU A 1 175 ? 14.410 9.161 -3.432 1.00 91.25 175 LEU A O 1
ATOM 1436 N N . GLY A 1 176 ? 13.287 7.921 -1.944 1.00 88.62 176 GLY A N 1
ATOM 1437 C CA . GLY A 1 176 ? 12.039 7.901 -2.708 1.00 88.62 176 GLY A CA 1
ATOM 1438 C C . GLY A 1 176 ? 11.277 9.228 -2.725 1.00 88.62 176 GLY A C 1
ATOM 1439 O O . GLY A 1 176 ? 10.486 9.454 -3.635 1.00 88.62 176 GLY A O 1
ATOM 1440 N N . LEU A 1 177 ? 11.481 10.088 -1.721 1.00 92.56 177 LEU A N 1
ATOM 1441 C CA . LEU A 1 177 ? 10.753 11.354 -1.576 1.00 92.56 177 LEU A CA 1
ATOM 1442 C C . LEU A 1 177 ? 11.605 12.603 -1.787 1.00 92.56 177 LEU A C 1
ATOM 1444 O O . LEU A 1 177 ? 11.035 13.689 -1.901 1.00 92.56 177 LEU A O 1
ATOM 1448 N N . GLU A 1 178 ? 12.930 12.460 -1.807 1.00 91.94 178 GLU A N 1
ATOM 1449 C CA . GLU A 1 178 ? 13.880 13.540 -2.080 1.00 91.94 178 GLU A CA 1
ATOM 1450 C C . GLU A 1 178 ? 13.599 14.784 -1.208 1.00 91.94 178 GLU A C 1
ATOM 1452 O O . GLU A 1 178 ? 13.591 14.702 0.027 1.00 91.94 178 GLU A O 1
ATOM 1457 N N . GLU A 1 179 ? 13.332 15.946 -1.808 1.00 91.81 179 GLU A N 1
ATOM 1458 C CA . GLU A 1 179 ? 13.052 17.200 -1.102 1.00 91.81 179 GLU A CA 1
ATOM 1459 C C . GLU A 1 179 ? 11.719 17.217 -0.337 1.00 91.81 179 GLU A C 1
ATOM 1461 O O . GLU A 1 179 ? 11.463 18.141 0.441 1.00 91.81 179 GLU A O 1
ATOM 1466 N N . ASN A 1 180 ? 10.854 16.223 -0.554 1.00 94.25 180 ASN A N 1
ATOM 1467 C CA . ASN A 1 180 ? 9.562 16.084 0.120 1.00 94.25 180 ASN A CA 1
ATOM 1468 C C . ASN A 1 180 ? 9.631 15.168 1.349 1.00 94.25 180 ASN A C 1
ATOM 1470 O O . ASN A 1 180 ? 8.634 15.025 2.060 1.00 94.25 180 ASN A O 1
ATOM 1474 N N . PHE A 1 181 ? 10.798 14.584 1.640 1.00 94.69 181 PHE A N 1
ATOM 1475 C CA . PHE A 1 181 ? 10.972 13.663 2.761 1.00 94.69 181 PHE A CA 1
ATOM 1476 C C . PHE A 1 181 ? 10.618 14.289 4.119 1.00 94.69 181 PHE A C 1
ATOM 1478 O O . PHE A 1 181 ? 9.900 13.672 4.900 1.00 94.69 181 PHE A O 1
ATOM 1485 N N . SER A 1 182 ? 11.055 15.522 4.399 1.00 93.31 182 SER A N 1
ATOM 1486 C CA . SER A 1 182 ? 10.762 16.196 5.676 1.00 93.31 182 SER A CA 1
ATOM 1487 C C . SER A 1 182 ? 9.269 16.474 5.866 1.00 93.31 182 SER A C 1
ATOM 1489 O O . SER A 1 182 ? 8.734 16.289 6.957 1.00 93.31 182 SER A O 1
ATOM 1491 N N . ILE A 1 183 ? 8.577 16.864 4.791 1.00 95.19 183 ILE A N 1
ATOM 1492 C CA . ILE A 1 183 ? 7.125 17.066 4.797 1.00 95.19 183 ILE A CA 1
ATOM 1493 C C . ILE A 1 183 ? 6.421 15.742 5.087 1.00 95.19 183 ILE A C 1
ATOM 1495 O O . ILE A 1 183 ? 5.562 15.683 5.962 1.00 95.19 183 ILE A O 1
ATOM 1499 N N . PHE A 1 184 ? 6.806 14.676 4.386 1.00 95.75 184 PHE A N 1
ATOM 1500 C CA . PHE A 1 184 ? 6.249 13.347 4.609 1.00 95.75 184 PHE A CA 1
ATOM 1501 C C . PHE A 1 184 ? 6.497 12.846 6.033 1.00 95.75 184 PHE A C 1
ATOM 1503 O O . PHE A 1 184 ? 5.593 12.295 6.653 1.00 95.75 184 PHE A O 1
ATOM 1510 N N . GLN A 1 185 ? 7.693 13.068 6.577 1.00 95.00 185 GLN A N 1
ATOM 1511 C CA . GLN A 1 185 ? 8.011 12.680 7.945 1.00 95.00 185 GLN A CA 1
ATOM 1512 C C . GLN A 1 185 ? 7.075 13.370 8.947 1.00 95.00 185 GLN A C 1
ATOM 1514 O O . GLN A 1 185 ? 6.513 12.705 9.816 1.00 95.00 185 GLN A O 1
ATOM 1519 N N . ALA A 1 186 ? 6.819 14.670 8.771 1.00 94.44 186 ALA A N 1
ATOM 1520 C CA . ALA A 1 186 ? 5.838 15.395 9.576 1.00 94.44 186 ALA A CA 1
ATOM 1521 C C . ALA A 1 186 ? 4.401 14.870 9.365 1.00 94.44 186 ALA A C 1
ATOM 1523 O O . ALA A 1 186 ? 3.610 14.841 10.309 1.00 94.44 186 ALA A O 1
ATOM 1524 N N . MET A 1 187 ? 4.059 14.399 8.157 1.00 95.69 187 MET A N 1
ATOM 1525 C CA . MET A 1 187 ? 2.747 13.802 7.867 1.00 95.69 187 MET A CA 1
ATOM 1526 C C . MET A 1 187 ? 2.471 12.521 8.672 1.00 95.69 187 MET A C 1
ATOM 1528 O O . MET A 1 187 ? 1.309 12.251 8.977 1.00 95.69 187 MET A O 1
ATOM 1532 N N . LEU A 1 188 ? 3.499 11.749 9.046 1.00 95.94 188 LEU A N 1
ATOM 1533 C CA . LEU A 1 188 ? 3.336 10.480 9.774 1.00 95.94 188 LEU A CA 1
ATOM 1534 C C . LEU A 1 188 ? 2.633 10.651 11.128 1.00 95.94 188 LEU A C 1
ATOM 1536 O O . LEU A 1 188 ? 1.867 9.781 11.540 1.00 95.94 188 LEU A O 1
ATOM 1540 N N . SER A 1 189 ? 2.814 11.796 11.790 1.00 94.06 189 SER A N 1
ATOM 1541 C CA . SER A 1 189 ? 2.126 12.116 13.050 1.00 94.06 189 SER A CA 1
ATOM 1542 C C . SER A 1 189 ? 0.600 12.227 12.896 1.00 94.06 189 SER A C 1
ATOM 1544 O O . SER A 1 189 ? -0.121 12.123 13.890 1.00 94.06 189 SER A O 1
ATOM 1546 N N . PHE A 1 190 ? 0.091 12.388 11.667 1.00 94.75 190 PHE A N 1
ATOM 1547 C CA . PHE A 1 190 ? -1.341 12.473 11.352 1.00 94.75 190 PHE A CA 1
ATOM 1548 C C . PHE A 1 190 ? -1.955 11.146 10.897 1.00 94.75 190 PHE A C 1
ATOM 1550 O O . PHE A 1 190 ? -3.126 11.118 10.509 1.00 94.75 190 PHE A O 1
ATOM 1557 N N . GLN A 1 191 ? -1.200 10.046 10.956 1.00 95.62 191 GLN A N 1
ATOM 1558 C CA . GLN A 1 191 ? -1.719 8.717 10.650 1.00 95.62 191 GLN A CA 1
ATOM 1559 C C . GLN A 1 191 ? -2.986 8.431 11.460 1.00 95.62 191 GLN A C 1
ATOM 1561 O O . GLN A 1 191 ? -3.004 8.635 12.672 1.00 95.62 191 GLN A O 1
ATOM 1566 N N . SER A 1 192 ? -4.035 7.936 10.805 1.00 95.94 192 SER A N 1
ATOM 1567 C CA . SER A 1 192 ? -5.311 7.580 11.439 1.00 95.94 192 SER A CA 1
ATOM 1568 C C . SER A 1 192 ? -6.092 8.731 12.091 1.00 95.94 192 SER A C 1
ATOM 1570 O O . SER A 1 192 ? -7.141 8.510 12.696 1.00 95.94 192 SER A O 1
ATOM 1572 N N . ILE A 1 193 ? -5.624 9.980 11.992 1.00 95.31 193 ILE A N 1
ATOM 1573 C CA . ILE A 1 193 ? -6.332 11.128 12.566 1.00 95.31 193 ILE A CA 1
ATOM 1574 C C . ILE A 1 193 ? -7.377 11.632 11.571 1.00 95.31 193 ILE A C 1
ATOM 1576 O O . ILE A 1 193 ? -7.097 11.792 10.386 1.00 95.31 193 ILE A O 1
ATOM 1580 N N . LYS A 1 194 ? -8.577 11.947 12.071 1.00 95.44 194 LYS A N 1
ATOM 1581 C CA . LYS A 1 194 ? -9.620 12.643 11.308 1.00 95.44 194 LYS A CA 1
ATOM 1582 C C . LYS A 1 194 ? -9.173 14.081 11.028 1.00 95.44 194 LYS A C 1
ATOM 1584 O O . LYS A 1 194 ? -9.151 14.915 11.934 1.00 95.44 194 LYS A O 1
ATOM 1589 N N . ILE A 1 195 ? -8.845 14.387 9.780 1.00 95.00 195 ILE A N 1
ATOM 1590 C CA . ILE A 1 195 ? -8.337 15.699 9.364 1.00 95.00 195 ILE A CA 1
ATOM 1591 C C . ILE A 1 195 ? -9.029 16.191 8.095 1.00 95.00 195 ILE A C 1
ATOM 1593 O O . ILE A 1 195 ? -9.722 15.459 7.399 1.00 95.00 195 ILE A O 1
ATOM 1597 N N . THR A 1 196 ? -8.847 17.473 7.802 1.00 94.50 196 THR A N 1
ATOM 1598 C CA . THR A 1 196 ? -9.151 18.073 6.497 1.00 94.50 196 THR A CA 1
ATOM 1599 C C . THR A 1 196 ? -7.838 18.562 5.906 1.00 94.50 196 THR A C 1
ATOM 1601 O O . THR A 1 196 ? -6.886 18.797 6.655 1.00 94.50 196 THR A O 1
ATOM 1604 N N . THR A 1 197 ? -7.767 18.795 4.596 1.00 91.88 197 THR A N 1
ATOM 1605 C CA . THR A 1 197 ? -6.503 19.247 3.993 1.00 91.88 197 THR A CA 1
ATOM 1606 C C . THR A 1 197 ? -6.063 20.615 4.519 1.00 91.88 197 THR A C 1
ATOM 1608 O O . THR A 1 197 ? -4.872 20.859 4.691 1.00 91.88 197 THR A O 1
ATOM 1611 N N . ASN A 1 198 ? -7.012 21.492 4.870 1.00 92.62 198 ASN A N 1
ATOM 1612 C CA . ASN A 1 198 ? -6.703 22.765 5.525 1.00 92.62 198 ASN A CA 1
ATOM 1613 C C . ASN A 1 198 ? -6.150 22.574 6.947 1.00 92.62 198 ASN A C 1
ATOM 1615 O O . ASN A 1 198 ? -5.224 23.290 7.329 1.00 92.62 198 ASN A O 1
ATOM 1619 N N . ASN A 1 199 ? -6.691 21.624 7.722 1.00 93.94 199 ASN A N 1
ATOM 1620 C CA . ASN A 1 199 ? -6.157 21.304 9.050 1.00 93.94 199 ASN A CA 1
ATOM 1621 C C . ASN A 1 199 ? -4.729 20.750 8.929 1.00 93.94 199 ASN A C 1
ATOM 1623 O O . ASN A 1 199 ? -3.808 21.302 9.524 1.00 93.94 199 ASN A O 1
ATOM 1627 N N . LEU A 1 200 ? -4.531 19.766 8.044 1.00 95.06 200 LEU A N 1
ATOM 1628 C CA . LEU A 1 200 ? -3.219 19.191 7.752 1.00 95.06 200 LEU A CA 1
ATOM 1629 C C . LEU A 1 200 ? -2.202 20.264 7.359 1.00 95.06 200 LEU A C 1
ATOM 1631 O O . LEU A 1 200 ? -1.117 20.313 7.920 1.00 95.06 200 LEU A O 1
ATOM 1635 N N . TYR A 1 201 ? -2.563 21.166 6.443 1.00 95.69 201 TYR A N 1
ATOM 1636 C CA . TYR A 1 201 ? -1.707 22.289 6.058 1.00 95.69 201 TYR A CA 1
ATOM 1637 C C . TYR A 1 201 ? -1.309 23.156 7.255 1.00 95.69 201 TYR A C 1
ATOM 1639 O O . TYR A 1 201 ? -0.133 23.469 7.435 1.00 95.69 201 TYR A O 1
ATOM 1647 N N . THR A 1 202 ? -2.293 23.550 8.064 1.00 94.44 202 THR A N 1
ATOM 1648 C CA . THR A 1 202 ? -2.080 24.462 9.193 1.00 94.44 202 THR A CA 1
ATOM 1649 C C . THR A 1 202 ? -1.162 23.830 10.235 1.00 94.44 202 THR A C 1
ATOM 1651 O O . THR A 1 202 ? -0.260 24.502 10.727 1.00 94.44 202 THR A O 1
ATOM 1654 N N . GLN A 1 203 ? -1.341 22.536 10.511 1.00 93.62 203 GLN A N 1
ATOM 1655 C CA . GLN A 1 203 ? -0.503 21.794 11.448 1.00 93.62 203 GLN A CA 1
ATOM 1656 C C . GLN A 1 203 ? 0.886 21.493 10.869 1.00 93.62 203 GLN A C 1
ATOM 1658 O O . GLN A 1 203 ? 1.875 21.638 11.568 1.00 93.62 203 GLN A O 1
ATOM 1663 N N . LEU A 1 204 ? 1.019 21.151 9.585 1.00 94.12 204 LEU A N 1
ATOM 1664 C CA . LEU A 1 204 ? 2.337 20.931 8.974 1.00 94.12 204 LEU A CA 1
ATOM 1665 C C . LEU A 1 204 ? 3.181 22.208 8.941 1.00 94.12 204 LEU A C 1
ATOM 1667 O O . LEU A 1 204 ? 4.390 22.148 9.153 1.00 94.12 204 LEU A O 1
ATOM 1671 N N . LYS A 1 205 ? 2.559 23.370 8.713 1.00 93.75 205 LYS A N 1
ATOM 1672 C CA . LYS A 1 205 ? 3.262 24.656 8.604 1.00 93.75 205 LYS A CA 1
ATOM 1673 C C . LYS A 1 205 ? 4.022 25.043 9.880 1.00 93.75 205 LYS A C 1
ATOM 1675 O O . LYS A 1 205 ? 4.996 25.784 9.782 1.00 93.75 205 LYS A O 1
ATOM 1680 N N . SER A 1 206 ? 3.615 24.559 11.058 1.00 88.62 206 SER A N 1
ATOM 1681 C CA . SER A 1 206 ? 4.362 24.796 12.303 1.00 88.62 206 SER A CA 1
ATOM 1682 C C . SER A 1 206 ? 5.628 23.947 12.433 1.00 88.62 206 SER A C 1
ATOM 1684 O O . SER A 1 206 ? 6.474 24.269 13.260 1.00 88.62 206 SER A O 1
ATOM 1686 N N . HIS A 1 207 ? 5.774 22.890 11.629 1.00 86.94 207 HIS A N 1
ATOM 1687 C CA . HIS A 1 207 ? 6.905 21.958 11.691 1.00 86.94 207 HIS A CA 1
ATOM 1688 C C . HIS A 1 207 ? 7.829 22.049 10.473 1.00 86.94 207 HIS A C 1
ATOM 1690 O O . HIS A 1 207 ? 9.033 21.835 10.595 1.00 86.94 207 HIS A O 1
ATOM 1696 N N . VAL A 1 208 ? 7.286 22.361 9.293 1.00 91.62 208 VAL A N 1
ATOM 1697 C CA . VAL A 1 208 ? 8.024 22.371 8.024 1.00 91.62 208 VAL A CA 1
ATOM 1698 C C . VAL A 1 208 ? 7.606 23.536 7.131 1.00 91.62 208 VAL A C 1
ATOM 1700 O O . VAL A 1 208 ? 6.453 23.970 7.119 1.00 91.62 208 VAL A O 1
ATOM 1703 N N . GLN A 1 209 ? 8.545 24.030 6.321 1.00 91.50 209 GLN A N 1
ATOM 1704 C CA . GLN A 1 209 ? 8.255 25.059 5.327 1.00 91.50 209 GLN A CA 1
ATOM 1705 C C . GLN A 1 209 ? 7.431 24.466 4.177 1.00 91.50 209 GLN A C 1
ATOM 1707 O O . GLN A 1 209 ? 7.944 23.731 3.333 1.00 91.50 209 GLN A O 1
ATOM 1712 N N . ILE A 1 210 ? 6.143 24.806 4.130 1.00 94.25 210 ILE A N 1
ATOM 1713 C CA . ILE A 1 210 ? 5.219 24.305 3.113 1.00 94.25 210 ILE A CA 1
ATOM 1714 C C . ILE A 1 210 ? 4.148 25.341 2.750 1.00 94.25 210 ILE A C 1
ATOM 1716 O O . ILE A 1 210 ? 3.654 26.091 3.596 1.00 94.25 210 ILE A O 1
ATOM 1720 N N . SER A 1 211 ? 3.777 25.381 1.469 1.00 93.62 211 SER A N 1
ATOM 1721 C CA . SER A 1 211 ? 2.639 26.143 0.946 1.00 93.62 211 SER A CA 1
ATOM 1722 C C . SER A 1 211 ? 1.483 25.205 0.589 1.00 93.62 211 SER A C 1
ATOM 1724 O O . SER A 1 211 ? 1.672 24.001 0.412 1.00 93.62 211 SER A O 1
ATOM 1726 N N . LYS A 1 212 ? 0.273 25.758 0.447 1.00 92.38 212 LYS A N 1
ATOM 1727 C CA . LYS A 1 212 ? -0.882 25.003 -0.058 1.00 92.38 212 LYS A CA 1
ATOM 1728 C C . LYS A 1 212 ? -0.603 24.440 -1.454 1.00 92.38 212 LYS A C 1
ATOM 1730 O O . LYS A 1 212 ? -0.797 23.248 -1.670 1.00 92.38 212 LYS A O 1
ATOM 1735 N N . ASP A 1 213 ? -0.045 25.266 -2.337 1.00 92.44 213 ASP A N 1
ATOM 1736 C CA . ASP A 1 213 ? 0.273 24.900 -3.724 1.00 92.44 213 ASP A CA 1
ATOM 1737 C C . ASP A 1 213 ? 1.298 23.767 -3.833 1.00 92.44 213 ASP A C 1
ATOM 1739 O O . ASP A 1 213 ? 1.323 23.061 -4.833 1.00 92.44 213 ASP A O 1
ATOM 1743 N N . ARG A 1 214 ? 2.118 23.553 -2.794 1.00 94.00 214 ARG A N 1
ATOM 1744 C CA . ARG A 1 214 ? 3.028 22.405 -2.706 1.00 94.00 214 ARG A CA 1
ATOM 1745 C C . ARG A 1 214 ? 2.375 21.183 -2.057 1.00 94.00 214 ARG A C 1
ATOM 1747 O O . ARG A 1 214 ? 2.614 20.064 -2.501 1.00 94.00 214 ARG A O 1
ATOM 1754 N N . LEU A 1 215 ? 1.559 21.374 -1.019 1.00 94.19 215 LEU A N 1
ATOM 1755 C CA . LEU A 1 215 ? 0.949 20.267 -0.275 1.00 94.19 215 LEU A CA 1
ATOM 1756 C C . LEU A 1 215 ? -0.073 19.485 -1.108 1.00 94.19 215 LEU A C 1
ATOM 1758 O O . LEU A 1 215 ? -0.045 18.258 -1.083 1.00 94.19 215 LEU A O 1
ATOM 1762 N N . TYR A 1 216 ? -0.971 20.167 -1.828 1.00 92.25 216 TYR A N 1
ATOM 1763 C CA . TYR A 1 216 ? -2.031 19.479 -2.578 1.00 92.25 216 TYR A CA 1
ATOM 1764 C C . TYR A 1 216 ? -1.468 18.539 -3.659 1.00 92.25 216 TYR A C 1
ATOM 1766 O O . TYR A 1 216 ? -1.822 17.359 -3.634 1.00 92.25 216 TYR A O 1
ATOM 1774 N N . PRO A 1 217 ? -0.551 18.979 -4.548 1.00 93.81 217 PRO A N 1
ATOM 1775 C CA . PRO A 1 217 ? 0.054 18.077 -5.525 1.00 93.81 217 PRO A CA 1
ATOM 1776 C C . PRO A 1 217 ? 0.887 16.976 -4.872 1.00 93.81 217 PRO A C 1
ATOM 1778 O O . PRO A 1 217 ? 0.903 15.857 -5.370 1.00 93.81 217 PRO A O 1
ATOM 1781 N N . LEU A 1 218 ? 1.554 17.259 -3.745 1.00 95.38 218 LEU A N 1
ATOM 1782 C CA . LEU A 1 218 ? 2.309 16.238 -3.022 1.00 95.38 218 LEU A CA 1
ATOM 1783 C C . LEU A 1 218 ? 1.396 15.112 -2.523 1.00 95.38 218 LEU A C 1
ATOM 1785 O O . LEU A 1 218 ? 1.729 13.950 -2.717 1.00 95.38 218 LEU A O 1
ATOM 1789 N N . ILE A 1 219 ? 0.247 15.432 -1.918 1.00 95.31 219 ILE A N 1
ATOM 1790 C CA . ILE A 1 219 ? -0.720 14.417 -1.468 1.00 95.31 219 ILE A CA 1
ATOM 1791 C C . ILE A 1 219 ? -1.178 13.560 -2.649 1.00 95.31 219 ILE A C 1
ATOM 1793 O O . ILE A 1 219 ? -1.148 12.337 -2.551 1.00 95.31 219 ILE A O 1
ATOM 1797 N N . GLU A 1 220 ? -1.552 14.175 -3.770 1.00 93.81 220 GLU A N 1
ATOM 1798 C CA . GLU A 1 220 ? -1.992 13.429 -4.954 1.00 93.81 220 GLU A CA 1
ATOM 1799 C C . GLU A 1 220 ? -0.875 12.557 -5.538 1.00 93.81 220 GLU A C 1
ATOM 1801 O O . GLU A 1 220 ? -1.114 11.391 -5.839 1.00 93.81 220 GLU A O 1
ATOM 1806 N N . ASN A 1 221 ? 0.361 13.057 -5.595 1.00 93.50 221 ASN A N 1
ATOM 1807 C CA . ASN A 1 221 ? 1.515 12.267 -6.028 1.00 93.50 221 ASN A CA 1
ATOM 1808 C C . ASN A 1 221 ? 1.763 11.070 -5.100 1.00 93.50 221 ASN A C 1
ATOM 1810 O O . ASN A 1 221 ? 1.969 9.954 -5.567 1.00 93.50 221 ASN A O 1
ATOM 1814 N N . LEU A 1 222 ? 1.717 11.272 -3.780 1.00 96.12 222 LEU A N 1
ATOM 1815 C CA . LEU A 1 222 ? 1.891 10.191 -2.808 1.00 96.12 222 LEU A CA 1
ATOM 1816 C C . LEU A 1 222 ? 0.775 9.140 -2.909 1.00 96.12 222 LEU A C 1
ATOM 1818 O O . LEU A 1 222 ? 1.040 7.959 -2.686 1.00 96.12 222 LEU A O 1
ATOM 1822 N N . ARG A 1 223 ? -0.458 9.552 -3.234 1.00 95.12 223 ARG A N 1
ATOM 1823 C CA . ARG A 1 223 ? -1.589 8.642 -3.473 1.00 95.12 223 ARG A CA 1
ATOM 1824 C C . ARG A 1 223 ? -1.411 7.850 -4.760 1.00 95.12 223 ARG A C 1
ATOM 1826 O O . ARG A 1 223 ? -1.578 6.636 -4.747 1.00 95.12 223 ARG A O 1
ATOM 1833 N N . ASP A 1 224 ? -1.059 8.527 -5.851 1.00 92.62 224 ASP A N 1
ATOM 1834 C CA . ASP A 1 224 ? -0.851 7.898 -7.157 1.00 92.62 224 ASP A CA 1
ATOM 1835 C C . ASP A 1 224 ? 0.278 6.854 -7.101 1.00 92.62 224 ASP A C 1
ATOM 1837 O O . ASP A 1 224 ? 0.175 5.804 -7.729 1.00 92.62 224 ASP A O 1
ATOM 1841 N N . GLU A 1 225 ? 1.310 7.091 -6.289 1.00 92.06 225 GLU A N 1
ATOM 1842 C CA . GLU A 1 225 ? 2.417 6.151 -6.072 1.00 92.06 225 GLU A CA 1
ATOM 1843 C C . GLU A 1 225 ? 2.155 5.122 -4.953 1.00 92.06 225 GLU A C 1
ATOM 1845 O O . GLU A 1 225 ? 3.062 4.381 -4.564 1.00 92.06 225 GLU A O 1
ATOM 1850 N N . HIS A 1 226 ? 0.925 5.047 -4.429 1.00 94.50 226 HIS A N 1
ATOM 1851 C CA . HIS A 1 226 ? 0.513 4.137 -3.347 1.00 94.50 226 HIS A CA 1
ATOM 1852 C C . HIS A 1 226 ? 1.371 4.249 -2.079 1.00 94.50 226 HIS A C 1
ATOM 1854 O O . HIS A 1 226 ? 1.528 3.275 -1.348 1.00 94.50 226 HIS A O 1
ATOM 1860 N N . ILE A 1 227 ? 1.953 5.421 -1.814 1.00 96.25 227 ILE A N 1
ATOM 1861 C CA . ILE A 1 227 ? 2.726 5.704 -0.596 1.00 96.25 227 ILE A CA 1
ATOM 1862 C C . ILE A 1 227 ? 1.777 6.081 0.547 1.00 96.25 227 ILE A C 1
ATOM 1864 O O . ILE A 1 227 ? 1.995 5.700 1.700 1.00 96.25 227 ILE A O 1
ATOM 1868 N N . ILE A 1 228 ? 0.707 6.810 0.236 1.00 97.38 228 ILE A N 1
ATOM 1869 C CA . ILE A 1 228 ? -0.361 7.108 1.191 1.00 97.38 228 ILE A CA 1
ATOM 1870 C C . ILE A 1 228 ? -1.711 6.673 0.642 1.00 97.38 228 ILE A C 1
ATOM 1872 O O . ILE A 1 228 ? -1.950 6.689 -0.564 1.00 97.38 228 ILE A O 1
ATOM 1876 N N . PHE A 1 229 ? -2.620 6.383 1.558 1.00 97.50 229 PHE A N 1
ATOM 1877 C CA . PHE A 1 229 ? -4.018 6.124 1.280 1.00 97.50 229 PHE A CA 1
ATOM 1878 C C . PHE A 1 229 ? -4.885 7.120 2.042 1.00 97.50 229 PHE A C 1
ATOM 1880 O O . PHE A 1 229 ? -4.564 7.548 3.154 1.00 97.50 229 PHE A O 1
ATOM 1887 N N . VAL A 1 230 ? -5.993 7.497 1.413 1.00 96.00 230 VAL A N 1
ATOM 1888 C CA . VAL A 1 230 ? -6.979 8.429 1.957 1.00 96.00 230 VAL A CA 1
ATOM 1889 C C . VAL A 1 230 ? -8.262 7.646 2.172 1.00 96.00 230 VAL A C 1
ATOM 1891 O O . VAL A 1 230 ? -8.877 7.201 1.207 1.00 96.00 230 VAL A O 1
ATOM 1894 N N . CYS A 1 231 ? -8.663 7.489 3.430 1.00 97.06 231 CYS A N 1
ATOM 1895 C CA . CYS A 1 231 ? -9.967 6.939 3.777 1.00 97.06 231 CYS A CA 1
ATOM 1896 C C . CYS A 1 231 ? -10.932 8.100 3.993 1.00 97.06 231 CYS A C 1
ATOM 1898 O O . CYS A 1 231 ? -10.761 8.897 4.920 1.00 97.06 231 CYS A O 1
ATOM 1900 N N . GLU A 1 232 ? -11.901 8.242 3.095 1.00 95.94 232 GLU A N 1
ATOM 1901 C CA . GLU A 1 232 ? -12.859 9.340 3.137 1.00 95.94 232 GLU A CA 1
ATOM 1902 C C . GLU A 1 232 ? -13.956 9.094 4.174 1.00 95.94 232 GLU A C 1
ATOM 1904 O O . GLU A 1 232 ? -14.381 7.964 4.411 1.00 95.94 232 GLU A O 1
ATOM 1909 N N . HIS A 1 233 ? -14.441 10.175 4.782 1.00 95.44 233 HIS A N 1
ATOM 1910 C CA . HIS A 1 233 ? -15.623 10.107 5.629 1.00 95.44 233 HIS A CA 1
ATOM 1911 C C . HIS A 1 233 ? -16.864 9.843 4.761 1.00 95.44 233 HIS A C 1
ATOM 1913 O O . HIS A 1 233 ? -17.066 10.544 3.769 1.00 95.44 233 HIS A O 1
ATOM 1919 N N . SER A 1 234 ? -17.743 8.918 5.152 1.00 90.44 234 SER A N 1
ATOM 1920 C CA . SER A 1 234 ? -18.942 8.540 4.378 1.00 90.44 234 SER A CA 1
ATOM 1921 C C . SER A 1 234 ? -19.843 9.737 4.035 1.00 90.44 234 SER A C 1
ATOM 1923 O O . SER A 1 234 ? -20.276 9.916 2.902 1.00 90.44 234 SER A O 1
ATOM 1925 N N . ASN A 1 235 ? -20.034 10.649 4.990 1.00 85.69 235 ASN A N 1
ATOM 1926 C CA . ASN A 1 235 ? -20.818 11.878 4.805 1.00 85.69 235 ASN A CA 1
ATOM 1927 C C . ASN A 1 235 ? -20.140 12.993 3.969 1.00 85.69 235 ASN A C 1
ATOM 1929 O O . ASN A 1 235 ? -20.674 14.103 3.894 1.00 85.69 235 ASN A O 1
ATOM 1933 N N . ASN A 1 236 ? -18.978 12.759 3.345 1.00 83.31 236 ASN A N 1
ATOM 1934 C CA . ASN A 1 236 ? -18.251 13.802 2.605 1.00 83.31 236 ASN A CA 1
ATOM 1935 C C . ASN A 1 236 ? -19.023 14.388 1.415 1.00 83.31 236 ASN A C 1
ATOM 1937 O O . ASN A 1 236 ? -18.787 15.548 1.080 1.00 83.31 236 ASN A O 1
ATOM 1941 N N . LEU A 1 237 ? -19.948 13.638 0.804 1.00 68.81 237 LEU A N 1
ATOM 1942 C CA . LEU A 1 237 ? -20.782 14.116 -0.310 1.00 68.81 237 LEU A CA 1
ATOM 1943 C C . LEU A 1 237 ? -21.553 15.402 0.036 1.00 68.81 237 LEU A C 1
ATOM 1945 O O . LEU A 1 237 ? -21.773 16.242 -0.831 1.00 68.81 237 LEU A O 1
ATOM 1949 N N . ASN A 1 238 ? -21.889 15.586 1.315 1.00 63.06 238 ASN A N 1
ATOM 1950 C CA . ASN A 1 238 ? -22.682 16.712 1.805 1.00 63.06 238 ASN A CA 1
ATOM 1951 C C . ASN A 1 238 ? -21.833 17.811 2.474 1.00 63.06 238 ASN A C 1
ATOM 1953 O O . ASN A 1 238 ? -22.380 18.790 2.981 1.00 63.06 238 ASN A O 1
ATOM 1957 N N . SER A 1 239 ? -20.501 17.669 2.513 1.00 71.31 239 SER A N 1
ATOM 1958 C CA . SER A 1 239 ? -19.617 18.573 3.258 1.00 71.31 239 SER A CA 1
ATOM 1959 C C . SER A 1 239 ? -18.788 19.474 2.345 1.00 71.31 239 SER A C 1
ATOM 1961 O O . SER A 1 239 ? -18.077 19.011 1.456 1.00 71.31 239 SER A O 1
ATOM 1963 N N . LYS A 1 240 ? -18.773 20.780 2.649 1.00 67.06 240 LYS A N 1
ATOM 1964 C CA . LYS A 1 240 ? -17.849 21.750 2.026 1.00 67.06 240 LYS A CA 1
ATOM 1965 C C . LYS A 1 240 ? -16.381 21.487 2.383 1.00 67.06 240 LYS A C 1
ATOM 1967 O O . LYS A 1 240 ? -15.491 21.924 1.662 1.00 67.06 240 LYS A O 1
ATOM 1972 N N . SER A 1 241 ? -16.123 20.800 3.498 1.00 80.06 241 SER A N 1
ATOM 1973 C CA . SER A 1 241 ? -14.779 20.442 3.953 1.00 80.06 241 SER A CA 1
ATOM 1974 C C . SER A 1 241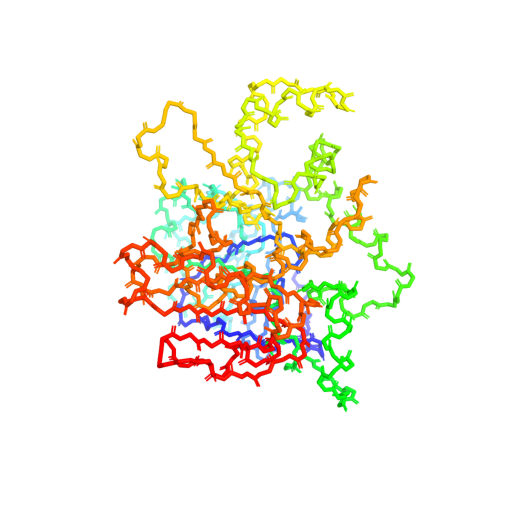 ? -14.677 18.929 4.077 1.00 80.06 241 SER A C 1
ATOM 1976 O O . SER A 1 241 ? -15.208 18.335 5.021 1.00 80.06 241 SER A O 1
ATOM 1978 N N . LYS A 1 242 ? -14.036 18.304 3.087 1.00 88.25 242 LYS A N 1
ATOM 1979 C CA . LYS A 1 242 ? -13.883 16.851 3.030 1.00 88.25 242 LYS A CA 1
ATOM 1980 C C . LYS A 1 242 ? -12.951 16.390 4.146 1.00 88.25 242 LYS A C 1
ATOM 1982 O O . LYS A 1 242 ? -11.794 16.814 4.211 1.00 88.25 242 LYS A O 1
ATOM 1987 N N . LYS A 1 243 ? -13.476 15.546 5.033 1.00 94.25 243 LYS A N 1
ATOM 1988 C CA . LYS A 1 243 ? -12.711 14.919 6.109 1.00 94.25 243 LYS A CA 1
ATOM 1989 C C . LYS A 1 243 ? -12.165 13.581 5.628 1.00 94.25 243 LYS A C 1
ATOM 1991 O O . LYS A 1 243 ? -12.844 12.851 4.907 1.00 94.25 243 LYS A O 1
ATOM 1996 N N . TYR A 1 244 ? -10.949 13.262 6.029 1.00 95.81 244 TYR A N 1
ATOM 1997 C CA . TYR A 1 244 ? -10.327 11.984 5.734 1.00 95.81 244 TYR A CA 1
ATOM 1998 C C . TYR A 1 244 ? -9.383 11.560 6.856 1.00 95.81 244 TYR A C 1
ATOM 2000 O O . TYR A 1 244 ? -8.955 12.385 7.668 1.00 95.81 244 TYR A O 1
ATOM 2008 N N . LYS A 1 245 ? -9.047 10.271 6.874 1.00 97.69 245 LYS A N 1
ATOM 2009 C CA . LYS A 1 245 ? -7.902 9.729 7.609 1.00 97.69 245 LYS A CA 1
ATOM 2010 C C . LYS A 1 245 ? -6.778 9.396 6.624 1.00 97.69 245 LYS A C 1
ATOM 2012 O O . LYS A 1 245 ? -7.049 8.998 5.488 1.00 97.69 245 LYS A O 1
ATOM 2017 N N . LEU A 1 246 ? -5.530 9.585 7.055 1.00 97.12 246 LEU A N 1
ATOM 2018 C CA . LEU A 1 246 ? -4.337 9.186 6.304 1.00 97.12 246 LEU A CA 1
ATOM 2019 C C . LEU A 1 246 ? -3.812 7.841 6.792 1.00 97.12 246 LEU A C 1
ATOM 2021 O O . LEU A 1 246 ? -3.603 7.652 7.990 1.00 97.12 246 LEU A O 1
ATOM 2025 N N . TYR A 1 247 ? -3.522 6.966 5.840 1.00 98.19 247 TYR A N 1
ATOM 2026 C CA . TYR A 1 247 ? -2.865 5.683 6.055 1.00 98.19 247 TYR A CA 1
ATOM 2027 C C . TYR A 1 247 ? -1.614 5.604 5.185 1.00 98.19 247 TYR A C 1
ATOM 2029 O O . TYR A 1 247 ? -1.541 6.230 4.129 1.00 98.19 247 TYR A O 1
ATOM 2037 N N . PHE A 1 248 ? -0.611 4.867 5.642 1.00 97.69 248 PHE A N 1
ATOM 2038 C CA . PHE A 1 248 ? 0.697 4.783 4.991 1.00 97.69 248 PHE A CA 1
ATOM 2039 C C . PHE A 1 248 ? 0.963 3.345 4.591 1.00 97.69 248 PHE A C 1
ATOM 2041 O O . PHE A 1 248 ? 0.684 2.452 5.380 1.00 97.69 248 PHE A O 1
ATOM 2048 N N . TYR A 1 249 ? 1.543 3.136 3.410 1.00 96.44 249 TYR A N 1
ATOM 2049 C CA . TYR A 1 249 ? 1.750 1.811 2.806 1.00 96.44 249 TYR A CA 1
ATOM 2050 C C . TYR A 1 249 ? 2.542 0.806 3.651 1.00 96.44 249 TYR A C 1
ATOM 2052 O O . TYR A 1 249 ? 2.421 -0.403 3.451 1.00 96.44 249 TYR A O 1
ATOM 2060 N N . ASP A 1 250 ? 3.351 1.312 4.579 1.00 95.88 250 ASP A N 1
ATOM 2061 C CA . ASP A 1 250 ? 4.041 0.536 5.596 1.00 95.88 250 ASP A CA 1
ATOM 2062 C C . ASP A 1 250 ? 3.700 1.116 6.965 1.00 95.88 250 ASP A C 1
ATOM 2064 O O . ASP A 1 250 ? 4.119 2.222 7.323 1.00 95.88 250 ASP A O 1
ATOM 2068 N N . PHE A 1 251 ? 2.920 0.360 7.738 1.00 96.19 251 PHE A N 1
ATOM 2069 C CA . PHE A 1 251 ? 2.479 0.779 9.064 1.00 96.19 251 PHE A CA 1
ATOM 2070 C C . PHE A 1 251 ? 3.649 0.971 10.035 1.00 96.19 251 PHE A C 1
ATOM 2072 O O . PHE A 1 251 ? 3.515 1.751 10.976 1.00 96.19 251 PHE A O 1
ATOM 2079 N N . SER A 1 252 ? 4.815 0.357 9.788 1.00 94.31 252 SER A N 1
ATOM 2080 C CA . SER A 1 252 ? 6.018 0.533 10.610 1.00 94.31 252 SER A CA 1
ATOM 2081 C C . SER A 1 252 ? 6.718 1.881 10.403 1.00 94.31 252 SER A C 1
ATOM 2083 O O . SER A 1 252 ? 7.578 2.256 11.206 1.00 94.31 252 SER A O 1
ATOM 2085 N N . LEU A 1 253 ? 6.325 2.663 9.387 1.00 94.88 253 LEU A N 1
ATOM 2086 C CA . LEU A 1 253 ? 6.850 4.016 9.176 1.00 94.88 253 LEU A CA 1
ATOM 2087 C C . LEU A 1 253 ? 6.520 4.962 10.330 1.00 94.88 253 LEU A C 1
ATOM 2089 O O . LEU A 1 253 ? 7.241 5.940 10.510 1.00 94.88 253 LEU A O 1
ATOM 2093 N N . TYR A 1 254 ? 5.527 4.646 11.171 1.00 92.81 254 TYR A N 1
ATOM 2094 C CA . TYR A 1 254 ? 5.251 5.403 12.397 1.00 92.81 254 TYR A CA 1
ATOM 2095 C C . TYR A 1 254 ? 6.479 5.529 13.322 1.00 92.81 254 TYR A C 1
ATOM 2097 O O . TYR A 1 254 ? 6.551 6.462 14.115 1.00 92.81 254 TYR A O 1
ATOM 2105 N N . MET A 1 255 ? 7.471 4.636 13.207 1.00 91.12 255 MET A N 1
ATOM 2106 C CA . MET A 1 255 ? 8.735 4.731 13.949 1.00 91.12 255 MET A CA 1
ATOM 2107 C C . MET A 1 255 ? 9.552 5.981 13.589 1.00 91.12 255 MET A C 1
ATOM 2109 O O . MET A 1 255 ? 10.346 6.444 14.410 1.00 91.12 255 MET A O 1
ATOM 2113 N N . LEU A 1 256 ? 9.354 6.527 12.383 1.00 92.25 256 LEU A N 1
ATOM 2114 C CA . LEU A 1 256 ? 9.977 7.766 11.908 1.00 92.25 256 LEU A CA 1
ATOM 2115 C C . LEU A 1 256 ? 9.190 9.025 12.315 1.00 92.25 256 LEU A C 1
ATOM 2117 O O . LEU A 1 256 ? 9.678 10.133 12.085 1.00 92.25 256 LEU A O 1
ATOM 2121 N N . ALA A 1 257 ? 7.986 8.865 12.876 1.00 91.06 257 ALA A N 1
ATOM 2122 C CA . ALA A 1 257 ? 7.163 9.970 13.348 1.00 91.06 257 ALA A CA 1
ATOM 2123 C C . ALA A 1 257 ? 7.682 10.519 14.681 1.00 91.06 257 ALA A C 1
ATOM 2125 O O . ALA A 1 257 ? 8.173 9.766 15.527 1.00 91.06 257 ALA A O 1
ATOM 2126 N N . ASP A 1 258 ? 7.463 11.814 14.907 1.00 84.56 258 ASP A N 1
ATOM 2127 C CA . ASP A 1 258 ? 7.774 12.462 16.187 1.00 84.56 258 ASP A CA 1
ATOM 2128 C C . ASP A 1 258 ? 6.890 11.924 17.324 1.00 84.56 258 ASP A C 1
ATOM 2130 O O . ASP A 1 258 ? 7.327 11.811 18.468 1.00 84.56 258 ASP A O 1
ATOM 2134 N N . SER A 1 259 ? 5.641 11.558 17.006 1.00 83.81 259 SER A N 1
ATOM 2135 C CA . SER A 1 259 ? 4.672 11.015 17.964 1.00 83.81 259 SER A CA 1
ATOM 2136 C C . SER A 1 259 ? 4.265 9.586 17.602 1.00 83.81 259 SER A C 1
ATOM 2138 O O . SER A 1 259 ? 3.587 9.326 16.606 1.00 83.81 259 SER A O 1
ATOM 2140 N N . ARG A 1 260 ? 4.680 8.624 18.432 1.00 89.44 260 ARG A N 1
ATOM 2141 C CA . ARG A 1 260 ? 4.410 7.197 18.220 1.00 89.44 260 ARG A CA 1
ATOM 2142 C C . ARG A 1 260 ? 3.140 6.786 18.959 1.00 89.44 260 ARG A C 1
ATOM 2144 O O . ARG A 1 260 ? 3.124 6.718 20.184 1.00 89.44 260 ARG A O 1
ATOM 2151 N N . HIS A 1 261 ? 2.084 6.471 18.214 1.00 93.50 261 HIS A N 1
ATOM 2152 C CA . HIS A 1 261 ? 0.808 6.017 18.771 1.00 93.50 261 HIS A CA 1
ATOM 2153 C C . HIS A 1 261 ? 0.468 4.614 18.270 1.00 93.50 261 HIS A C 1
ATOM 2155 O O . HIS A 1 261 ? 0.037 4.453 17.129 1.00 93.50 261 HIS A O 1
ATOM 2161 N N . PHE A 1 262 ? 0.615 3.605 19.136 1.00 94.69 262 PHE A N 1
ATOM 2162 C CA . PHE A 1 262 ? 0.382 2.207 18.762 1.00 94.69 262 PHE A CA 1
ATOM 2163 C C . PHE A 1 262 ? -1.016 1.975 18.180 1.00 94.69 262 PHE A C 1
ATOM 2165 O O . PHE A 1 262 ? -1.125 1.367 17.126 1.00 94.69 262 PHE A O 1
ATOM 2172 N N . LEU A 1 263 ? -2.075 2.508 18.804 1.00 96.12 263 LEU A N 1
ATOM 2173 C CA . LEU A 1 263 ? -3.450 2.322 18.313 1.00 96.12 263 LEU A CA 1
ATOM 2174 C C . LEU A 1 263 ? -3.631 2.835 16.874 1.00 96.12 263 LEU A C 1
ATOM 2176 O O . LEU A 1 263 ? -4.295 2.191 16.072 1.00 96.12 263 LEU A O 1
ATOM 2180 N N . ARG A 1 264 ? -2.971 3.947 16.521 1.00 96.31 264 ARG A N 1
ATOM 2181 C CA . ARG A 1 264 ? -2.997 4.512 15.160 1.00 96.31 264 ARG A CA 1
ATOM 2182 C C . ARG A 1 264 ? -2.168 3.687 14.177 1.00 96.31 264 ARG A C 1
ATOM 2184 O O . ARG A 1 264 ? -2.472 3.658 12.990 1.00 96.31 264 ARG A O 1
ATOM 2191 N N . MET A 1 265 ? -1.091 3.057 14.645 1.00 96.56 265 MET A N 1
ATOM 2192 C CA . MET A 1 265 ? -0.323 2.085 13.862 1.00 96.56 265 MET A CA 1
ATOM 2193 C C . MET A 1 265 ? -1.142 0.830 13.592 1.00 96.56 265 MET A C 1
ATOM 2195 O O . MET A 1 265 ? -1.248 0.429 12.439 1.00 96.56 265 MET A O 1
ATOM 2199 N N . TYR A 1 266 ? -1.779 0.283 14.622 1.00 97.69 266 TYR A N 1
ATOM 2200 C CA . TYR A 1 266 ? -2.625 -0.894 14.509 1.00 97.69 266 TYR A CA 1
ATOM 2201 C C . TYR A 1 266 ? -3.798 -0.661 13.550 1.00 97.69 266 TYR A C 1
ATOM 2203 O O . TYR A 1 266 ? -4.029 -1.472 12.662 1.00 97.69 266 TYR A O 1
ATOM 2211 N N . GLU A 1 267 ? -4.485 0.481 13.650 1.00 98.19 267 GLU A N 1
ATOM 2212 C CA . GLU A 1 267 ? -5.554 0.840 12.710 1.00 98.19 267 GLU A CA 1
ATOM 2213 C C . GLU A 1 267 ? -5.037 0.948 11.257 1.00 98.19 267 GLU A C 1
ATOM 2215 O O . GLU A 1 267 ? -5.699 0.471 10.340 1.00 98.19 267 GLU A O 1
ATOM 2220 N N . ASN A 1 268 ? -3.828 1.486 11.030 1.00 98.38 268 ASN A N 1
ATOM 2221 C CA . ASN A 1 268 ? -3.195 1.487 9.702 1.00 98.38 268 ASN A CA 1
ATOM 2222 C C . ASN A 1 268 ? -2.862 0.068 9.211 1.00 98.38 268 ASN A C 1
ATOM 2224 O O . ASN A 1 268 ? -3.124 -0.264 8.060 1.00 98.38 268 ASN A O 1
ATOM 2228 N N . MET A 1 269 ? -2.330 -0.791 10.082 1.00 97.94 269 MET A N 1
ATOM 2229 C CA . MET A 1 269 ? -2.077 -2.197 9.758 1.00 97.94 269 MET A CA 1
ATOM 2230 C C . MET A 1 269 ? -3.369 -2.897 9.312 1.00 97.94 269 MET A C 1
ATOM 2232 O O . MET A 1 269 ? -3.395 -3.507 8.248 1.00 97.94 269 MET A O 1
ATOM 2236 N N . VAL A 1 270 ? -4.457 -2.737 10.070 1.00 98.06 270 VAL A N 1
ATOM 2237 C CA . VAL A 1 270 ? -5.777 -3.280 9.718 1.00 98.06 270 VAL A CA 1
ATOM 2238 C C . VAL A 1 270 ? -6.287 -2.713 8.393 1.00 98.06 270 VAL A C 1
ATOM 2240 O O . VAL A 1 270 ? -6.763 -3.475 7.554 1.00 98.06 270 VAL A O 1
ATOM 2243 N N . TYR A 1 271 ? -6.159 -1.401 8.168 1.00 98.31 271 TYR A N 1
ATOM 2244 C CA . TYR A 1 271 ? -6.548 -0.774 6.902 1.00 98.31 271 TYR A CA 1
ATOM 2245 C C . TYR A 1 271 ? -5.866 -1.449 5.707 1.00 98.31 271 TYR A C 1
ATOM 2247 O O . TYR A 1 271 ? -6.536 -1.809 4.739 1.00 98.31 271 TYR A O 1
ATOM 2255 N N . LEU A 1 272 ? -4.546 -1.653 5.789 1.00 97.50 272 LEU A N 1
ATOM 2256 C CA . LEU A 1 272 ? -3.758 -2.266 4.720 1.00 97.50 272 LEU A CA 1
ATOM 2257 C C . LEU A 1 272 ? -4.163 -3.722 4.451 1.00 97.50 272 LEU A C 1
ATOM 2259 O O . LEU A 1 272 ? -4.256 -4.120 3.290 1.00 97.50 272 LEU A O 1
ATOM 2263 N N . GLU A 1 273 ? -4.456 -4.501 5.494 1.00 96.62 273 GLU A N 1
ATOM 2264 C CA . GLU A 1 273 ? -4.961 -5.871 5.334 1.00 96.62 273 GLU A CA 1
ATOM 2265 C C . GLU A 1 273 ? -6.323 -5.913 4.641 1.00 96.62 273 GLU A C 1
ATOM 2267 O O . GLU A 1 273 ? -6.561 -6.723 3.744 1.00 96.62 273 GLU A O 1
ATOM 2272 N N . LEU A 1 274 ? -7.234 -5.021 5.027 1.00 96.19 274 LEU A N 1
ATOM 2273 C CA . LEU A 1 274 ? -8.567 -4.969 4.439 1.00 96.19 274 LEU A CA 1
ATOM 2274 C C . LEU A 1 274 ? -8.509 -4.541 2.962 1.00 96.19 274 LEU A C 1
ATOM 2276 O O . LEU A 1 274 ? -9.134 -5.181 2.116 1.00 96.19 274 LEU A O 1
ATOM 2280 N N . ILE A 1 275 ? -7.721 -3.526 2.591 1.00 95.12 275 ILE A N 1
ATOM 2281 C CA . ILE A 1 275 ? -7.592 -3.165 1.166 1.00 95.12 275 ILE A CA 1
ATOM 2282 C C . ILE A 1 275 ? -6.915 -4.276 0.349 1.00 95.12 275 ILE A C 1
ATOM 2284 O O . ILE A 1 275 ? -7.309 -4.504 -0.793 1.00 95.12 275 ILE A O 1
ATOM 2288 N N . ALA A 1 276 ? -5.961 -5.019 0.930 1.00 92.69 276 ALA A N 1
ATOM 2289 C CA . ALA A 1 276 ? -5.327 -6.162 0.268 1.00 92.69 276 ALA A CA 1
ATOM 2290 C C . ALA A 1 276 ? -6.337 -7.284 -0.035 1.00 92.69 276 ALA A C 1
ATOM 2292 O O . ALA A 1 276 ? -6.209 -7.985 -1.037 1.00 92.69 276 ALA A O 1
ATOM 2293 N N . ARG A 1 277 ? -7.392 -7.396 0.781 1.00 90.62 277 ARG A N 1
ATOM 2294 C CA . ARG A 1 277 ? -8.541 -8.297 0.584 1.00 90.62 277 ARG A CA 1
ATOM 2295 C C . ARG A 1 277 ? -9.626 -7.719 -0.339 1.00 90.62 277 ARG A C 1
ATOM 2297 O O . ARG A 1 277 ? -10.706 -8.294 -0.473 1.00 90.62 277 ARG A O 1
ATOM 2304 N N . GLY A 1 278 ? -9.372 -6.574 -0.972 1.00 91.25 278 GLY A N 1
ATOM 2305 C CA . GLY A 1 278 ? -10.276 -5.958 -1.943 1.00 91.25 278 GLY A CA 1
ATOM 2306 C C . GLY A 1 278 ? -11.472 -5.229 -1.330 1.00 91.25 278 GLY A C 1
ATOM 2307 O O . GLY A 1 278 ? -12.489 -5.067 -2.005 1.00 91.25 278 GLY A O 1
ATOM 2308 N N . PHE A 1 279 ? -11.389 -4.813 -0.063 1.00 94.31 279 PHE A N 1
ATOM 2309 C CA . PHE A 1 279 ? -12.387 -3.922 0.528 1.00 94.31 279 PHE A CA 1
ATOM 2310 C C . PHE A 1 279 ? -12.226 -2.482 0.031 1.00 94.31 279 PHE A C 1
ATOM 2312 O O . PHE A 1 279 ? -11.110 -1.990 -0.149 1.00 94.31 279 PHE A O 1
ATOM 2319 N N . ILE A 1 280 ? -13.350 -1.785 -0.145 1.00 95.44 280 ILE A N 1
ATOM 2320 C CA . ILE A 1 280 ? -13.377 -0.357 -0.479 1.00 95.44 280 ILE A CA 1
ATOM 2321 C C . ILE A 1 280 ? -13.850 0.399 0.754 1.00 95.44 280 ILE A C 1
ATOM 2323 O O . ILE A 1 280 ? -15.036 0.425 1.070 1.00 95.44 280 ILE A O 1
ATOM 2327 N N . LEU A 1 281 ? -12.895 1.003 1.454 1.00 96.75 281 LEU A N 1
ATOM 2328 C CA . LEU A 1 281 ? -13.124 1.527 2.792 1.00 96.75 281 LEU A CA 1
ATOM 2329 C C . LEU A 1 281 ? -13.425 3.025 2.798 1.00 96.75 281 LEU A C 1
ATOM 2331 O O . LEU A 1 281 ? -12.723 3.835 2.190 1.00 96.75 281 LEU A O 1
ATOM 2335 N N . SER A 1 282 ? -14.439 3.375 3.576 1.00 96.38 282 SER A N 1
ATOM 2336 C CA . SER A 1 282 ? -14.689 4.714 4.111 1.00 96.38 282 SER A CA 1
ATOM 2337 C C . SER A 1 282 ? -14.727 4.636 5.641 1.00 96.38 282 SER A C 1
ATOM 2339 O O . SER A 1 282 ? -14.539 3.556 6.200 1.00 96.38 282 SER A O 1
ATOM 2341 N N . TYR A 1 283 ? -14.951 5.749 6.336 1.00 95.81 283 TYR A N 1
ATOM 2342 C CA . TYR A 1 283 ? -15.168 5.747 7.788 1.00 95.81 283 TYR A CA 1
ATOM 2343 C C . TYR A 1 283 ? -16.306 6.688 8.189 1.00 95.81 283 TYR A C 1
ATOM 2345 O O . TYR A 1 283 ? -16.731 7.543 7.408 1.00 95.81 283 TYR A O 1
ATOM 2353 N N . ASN A 1 284 ? -16.777 6.573 9.427 1.00 92.50 284 ASN A N 1
ATOM 2354 C CA . ASN A 1 284 ? -17.686 7.541 10.030 1.00 92.50 284 ASN A CA 1
ATOM 2355 C C . ASN A 1 284 ? -17.306 7.779 11.502 1.00 92.50 284 ASN A C 1
ATOM 2357 O O . ASN A 1 284 ? -16.197 7.457 11.936 1.00 92.50 284 ASN A O 1
ATOM 2361 N N . ASP A 1 285 ? -18.172 8.428 12.274 1.00 90.50 285 ASP A N 1
ATOM 2362 C CA . ASP A 1 285 ? -17.859 8.726 13.672 1.00 90.50 285 ASP A CA 1
ATOM 2363 C C . ASP A 1 285 ? -17.980 7.518 14.613 1.00 90.50 285 ASP A C 1
ATOM 2365 O O . ASP A 1 285 ? -17.385 7.524 15.694 1.00 90.50 285 ASP A O 1
ATOM 2369 N N . ASP A 1 286 ? -18.639 6.460 14.152 1.00 91.12 286 ASP A N 1
ATOM 2370 C CA . ASP A 1 286 ? -19.006 5.282 14.929 1.00 91.12 286 ASP A CA 1
ATOM 2371 C C . ASP A 1 286 ? -18.088 4.079 14.668 1.00 91.12 286 ASP A C 1
ATOM 2373 O O . ASP A 1 286 ? -17.740 3.344 15.598 1.00 91.12 286 ASP A O 1
ATOM 2377 N N . PHE A 1 287 ? -17.653 3.918 13.421 1.00 94.56 287 PHE A N 1
ATOM 2378 C CA . PHE A 1 287 ? -16.863 2.799 12.923 1.00 94.56 287 PHE A CA 1
ATOM 2379 C C . PHE A 1 287 ? -15.557 3.293 12.304 1.00 94.56 287 PHE A C 1
ATOM 2381 O O . PHE A 1 287 ? -15.512 4.326 11.625 1.00 94.56 287 PHE A O 1
ATOM 2388 N N . ASP A 1 288 ? -14.493 2.517 12.508 1.00 96.62 288 ASP A N 1
ATOM 2389 C CA . ASP A 1 288 ? -13.177 2.845 11.966 1.00 96.62 288 ASP A CA 1
ATOM 2390 C C . ASP A 1 288 ? -13.140 2.648 10.457 1.00 96.62 288 ASP A C 1
ATOM 2392 O O . ASP A 1 288 ? -12.580 3.499 9.763 1.00 96.62 288 ASP A O 1
ATOM 2396 N N . PHE A 1 289 ? -13.799 1.590 9.964 1.00 97.50 289 PHE A N 1
ATOM 2397 C CA . PHE A 1 289 ? -13.958 1.327 8.538 1.00 97.50 289 PHE A CA 1
ATOM 2398 C C . PHE A 1 289 ? -15.347 0.806 8.180 1.00 97.50 289 PHE A C 1
ATOM 2400 O O . PHE A 1 289 ? -15.965 0.060 8.934 1.00 97.50 289 PHE A O 1
ATOM 2407 N N . LEU A 1 290 ? -15.817 1.167 6.992 1.00 94.88 290 LEU A N 1
ATOM 2408 C CA . LEU A 1 290 ? -17.055 0.682 6.389 1.00 94.88 290 LEU A CA 1
ATOM 2409 C C . LEU A 1 290 ? -16.796 0.341 4.923 1.00 94.88 290 LEU A C 1
ATOM 2411 O O . LEU A 1 290 ? -16.267 1.178 4.187 1.00 94.88 290 LEU A O 1
ATOM 2415 N N . ASP A 1 291 ? -17.245 -0.839 4.500 1.00 94.31 291 ASP A N 1
ATOM 2416 C CA . ASP A 1 291 ? -17.461 -1.170 3.093 1.00 94.31 291 ASP A CA 1
ATOM 2417 C C . ASP A 1 291 ? -18.969 -1.263 2.842 1.00 94.31 291 ASP A C 1
ATOM 2419 O O . ASP A 1 291 ? -19.623 -2.263 3.148 1.00 94.31 291 ASP A O 1
ATOM 2423 N N . GLU A 1 292 ? -19.539 -0.186 2.298 1.00 89.94 292 GLU A N 1
ATOM 2424 C CA . GLU A 1 292 ? -20.978 -0.116 2.038 1.00 89.94 292 GLU A CA 1
ATOM 2425 C C . GLU A 1 292 ? -21.447 -1.081 0.947 1.00 89.94 292 GLU A C 1
ATOM 2427 O O . GLU A 1 292 ? -22.631 -1.393 0.903 1.00 89.94 292 GLU A O 1
ATOM 2432 N N . ARG A 1 293 ? -20.556 -1.571 0.074 1.00 90.88 293 ARG A N 1
ATOM 2433 C CA . ARG A 1 293 ? -20.939 -2.512 -0.991 1.00 90.88 293 ARG A CA 1
ATOM 2434 C C . ARG A 1 293 ? -21.125 -3.921 -0.457 1.00 90.88 293 ARG A C 1
ATOM 2436 O O . ARG A 1 293 ? -21.928 -4.670 -1.001 1.00 90.88 293 ARG A O 1
ATOM 2443 N N . LYS A 1 294 ? -20.344 -4.277 0.564 1.00 91.38 294 LYS A N 1
ATOM 2444 C CA . LYS A 1 294 ? -20.379 -5.595 1.206 1.00 91.38 294 LYS A CA 1
ATOM 2445 C C . LYS A 1 294 ? -21.237 -5.622 2.471 1.00 91.38 294 LYS A C 1
ATOM 2447 O O . LYS A 1 294 ? -21.399 -6.685 3.051 1.00 91.38 294 LYS A O 1
ATOM 2452 N N . ASP A 1 295 ? -21.775 -4.479 2.899 1.00 91.62 295 ASP A N 1
ATOM 2453 C CA . ASP A 1 295 ? -22.550 -4.345 4.137 1.00 91.62 295 ASP A CA 1
ATOM 2454 C C . ASP A 1 295 ? -21.767 -4.734 5.410 1.00 91.62 295 ASP A C 1
ATOM 2456 O O . ASP A 1 295 ? -22.353 -5.201 6.390 1.00 91.62 295 ASP A O 1
ATOM 2460 N N . ILE A 1 296 ? -20.446 -4.490 5.420 1.00 93.25 296 ILE A N 1
ATOM 2461 C CA . ILE A 1 296 ? -19.539 -4.865 6.523 1.00 93.25 296 ILE A CA 1
ATOM 2462 C C . ILE A 1 296 ? -18.863 -3.641 7.128 1.00 93.25 296 ILE A C 1
ATOM 2464 O O . ILE A 1 296 ? -18.240 -2.845 6.419 1.00 93.25 296 ILE A O 1
ATOM 2468 N N . PHE A 1 297 ? -18.947 -3.521 8.451 1.00 94.69 297 PHE A N 1
ATOM 2469 C CA . PHE A 1 297 ? -18.343 -2.458 9.245 1.00 94.69 297 PHE A CA 1
ATOM 2470 C C . PHE A 1 297 ? -17.308 -3.025 10.215 1.00 94.69 297 PHE A C 1
ATOM 2472 O O . PHE A 1 297 ? -17.505 -4.081 10.814 1.00 94.69 297 PHE A O 1
ATOM 2479 N N . PHE A 1 298 ? -16.215 -2.293 10.402 1.00 96.50 298 PHE A N 1
ATOM 2480 C CA . PHE A 1 298 ? -15.071 -2.717 11.195 1.00 96.50 298 PHE A CA 1
ATOM 2481 C C . PHE A 1 298 ? -14.782 -1.735 12.330 1.00 96.50 298 PHE A C 1
ATOM 2483 O O . PHE A 1 298 ? -14.861 -0.514 12.158 1.00 96.50 298 PHE A O 1
ATOM 2490 N N . ILE A 1 299 ? -14.400 -2.282 13.485 1.00 96.94 299 ILE A N 1
ATOM 2491 C CA . ILE A 1 299 ? -13.947 -1.522 14.656 1.00 96.94 299 ILE A CA 1
ATOM 2492 C C . ILE A 1 299 ? -12.606 -2.098 15.111 1.00 96.94 299 ILE A C 1
ATOM 2494 O O . ILE A 1 299 ? -12.494 -3.302 15.331 1.00 96.94 299 ILE A O 1
ATOM 2498 N N . CYS A 1 300 ? -11.590 -1.254 15.269 1.00 97.50 300 CYS A N 1
ATOM 2499 C CA . CYS A 1 300 ? -10.260 -1.658 15.717 1.00 97.50 300 CYS A CA 1
ATOM 2500 C C . CYS A 1 300 ? -10.156 -1.535 17.242 1.00 97.50 300 CYS A C 1
ATOM 2502 O O . CYS A 1 300 ? -10.091 -0.435 17.788 1.00 97.50 300 CYS A O 1
ATOM 2504 N N . MET A 1 301 ? -10.101 -2.664 17.950 1.00 97.00 301 MET A N 1
ATOM 2505 C CA . MET A 1 301 ? -10.014 -2.706 19.414 1.00 97.00 301 MET A CA 1
ATOM 2506 C C . MET A 1 301 ? -8.935 -3.709 19.855 1.00 97.00 301 MET A C 1
ATOM 2508 O O . MET A 1 301 ? -9.263 -4.756 20.412 1.00 97.00 301 MET A O 1
ATOM 2512 N N . PRO A 1 302 ? -7.637 -3.408 19.631 1.00 95.81 302 PRO A N 1
ATOM 2513 C CA . PRO A 1 302 ? -6.551 -4.383 19.780 1.00 95.81 302 PRO A CA 1
ATOM 2514 C C . PRO A 1 302 ? -6.452 -4.999 21.181 1.00 95.81 302 PRO A C 1
ATOM 2516 O O . PRO A 1 302 ? -6.173 -6.186 21.298 1.00 95.81 302 PRO A O 1
ATOM 2519 N N . PHE A 1 303 ? -6.692 -4.203 22.229 1.00 95.06 303 PHE A N 1
ATOM 2520 C CA . PHE A 1 303 ? -6.491 -4.593 23.633 1.00 95.06 303 PHE A CA 1
ATOM 2521 C C . PHE A 1 303 ? -7.766 -4.531 24.483 1.00 95.06 303 PHE A C 1
ATOM 2523 O O . PHE A 1 303 ? -7.688 -4.562 25.711 1.00 95.06 303 PHE A O 1
ATOM 2530 N N . ALA A 1 304 ? -8.933 -4.339 23.868 1.00 94.06 304 ALA A N 1
ATOM 2531 C CA . ALA A 1 304 ? -10.159 -4.192 24.639 1.00 94.06 304 ALA A CA 1
ATOM 2532 C C . ALA A 1 304 ? -10.613 -5.539 25.209 1.00 94.06 304 ALA A C 1
ATOM 2534 O O . ALA A 1 304 ? -10.555 -6.558 24.526 1.00 94.06 304 ALA A O 1
ATOM 2535 N N . SER A 1 305 ? -11.102 -5.527 26.450 1.00 95.06 305 SER A N 1
ATOM 2536 C CA . SER A 1 305 ? -11.792 -6.681 27.019 1.00 95.06 305 SER A CA 1
ATOM 2537 C C . SER A 1 305 ? -13.150 -6.889 26.345 1.00 95.06 305 SER A C 1
ATOM 2539 O O . SER A 1 305 ? -13.697 -5.974 25.720 1.00 95.06 305 SER A O 1
ATOM 2541 N N . ILE A 1 306 ? -13.714 -8.086 26.506 1.00 94.69 306 ILE A N 1
ATOM 2542 C CA . ILE A 1 306 ? -15.032 -8.433 25.965 1.00 94.69 306 ILE A CA 1
ATOM 2543 C C . ILE A 1 306 ? -16.098 -7.458 26.483 1.00 94.69 306 ILE A C 1
ATOM 2545 O O . ILE A 1 306 ? -16.906 -6.980 25.694 1.00 94.69 306 ILE A O 1
ATOM 2549 N N . GLU A 1 307 ? -16.051 -7.086 27.764 1.00 94.88 307 GLU A N 1
ATOM 2550 C CA . GLU A 1 307 ? -17.016 -6.160 28.371 1.00 94.88 307 GLU A CA 1
ATOM 2551 C C . GLU A 1 307 ? -16.938 -4.771 27.723 1.00 94.88 307 GLU A C 1
ATOM 2553 O O . GLU A 1 307 ? -17.959 -4.172 27.395 1.00 94.88 307 GLU A O 1
ATOM 2558 N N . ASN A 1 308 ? -15.726 -4.263 27.474 1.00 94.94 308 ASN A N 1
ATOM 2559 C CA . ASN A 1 308 ? -15.535 -2.972 26.809 1.00 94.94 308 ASN A CA 1
ATOM 2560 C C . ASN A 1 308 ? -16.004 -2.995 25.346 1.00 94.94 308 ASN A C 1
ATOM 2562 O O . ASN A 1 308 ? -16.518 -1.992 24.847 1.00 94.94 308 ASN A O 1
ATOM 2566 N N . ILE A 1 309 ? -15.839 -4.129 24.660 1.00 94.50 309 ILE A N 1
ATOM 2567 C CA . ILE A 1 309 ? -16.342 -4.327 23.297 1.00 94.50 309 ILE A CA 1
ATOM 2568 C C . ILE A 1 309 ? -17.875 -4.355 23.294 1.00 94.50 309 ILE A C 1
ATOM 2570 O O . ILE A 1 309 ? -18.496 -3.640 22.508 1.00 94.50 309 ILE A O 1
ATOM 2574 N N . GLU A 1 310 ? -18.492 -5.114 24.199 1.00 92.88 310 GLU A N 1
ATOM 2575 C CA . GLU A 1 310 ? -19.949 -5.193 24.349 1.00 92.88 310 GLU A CA 1
ATOM 2576 C C . GLU A 1 310 ? -20.550 -3.820 24.700 1.00 92.88 310 GLU A C 1
ATOM 2578 O O . GLU A 1 310 ? -21.541 -3.414 24.092 1.00 92.88 310 GLU A O 1
ATOM 2583 N N . LEU A 1 311 ? -19.906 -3.041 25.580 1.00 93.00 311 LEU A N 1
ATOM 2584 C CA . LEU A 1 311 ? -20.295 -1.655 25.874 1.00 93.00 311 LEU A CA 1
ATOM 2585 C C . LEU A 1 311 ? -20.199 -0.748 24.642 1.00 93.00 311 LEU A C 1
ATOM 2587 O O . LEU A 1 311 ? -21.110 0.046 24.385 1.00 93.00 311 LEU A O 1
ATOM 2591 N N . ARG A 1 312 ? -19.122 -0.867 23.852 1.00 92.44 312 ARG A N 1
ATOM 2592 C CA . ARG A 1 312 ? -18.981 -0.106 22.604 1.00 92.44 312 ARG A CA 1
ATOM 2593 C C . ARG A 1 312 ? -20.112 -0.461 21.643 1.00 92.44 312 ARG A C 1
ATOM 2595 O O . ARG A 1 312 ? -20.778 0.443 21.153 1.00 92.44 312 ARG A O 1
ATOM 2602 N N . ILE A 1 313 ? -20.396 -1.741 21.435 1.00 90.69 313 ILE A N 1
ATOM 2603 C CA . ILE A 1 313 ? -21.494 -2.202 20.574 1.00 90.69 313 ILE A CA 1
ATOM 2604 C C . ILE A 1 313 ? -22.857 -1.713 21.082 1.00 90.69 313 ILE A C 1
ATOM 2606 O O . ILE A 1 313 ? -23.667 -1.222 20.298 1.00 90.69 313 ILE A O 1
ATOM 2610 N N . ALA A 1 314 ? -23.107 -1.776 22.390 1.00 88.44 314 ALA A N 1
ATOM 2611 C CA . ALA A 1 314 ? -24.351 -1.298 22.983 1.00 88.44 314 ALA A CA 1
ATOM 2612 C C . ALA A 1 314 ? -24.564 0.204 22.736 1.00 88.44 314 ALA A C 1
ATOM 2614 O O . ALA A 1 314 ? -25.678 0.616 22.419 1.00 88.44 314 ALA A O 1
ATOM 2615 N N . SER A 1 315 ? -23.504 1.019 22.787 1.00 88.56 315 SER A N 1
ATOM 2616 C CA . SER A 1 315 ? -23.600 2.450 22.452 1.00 88.56 315 SER A CA 1
ATOM 2617 C C . SER A 1 315 ? -23.899 2.726 20.974 1.00 88.56 315 SER A C 1
ATOM 2619 O O . SER A 1 315 ? -24.396 3.800 20.647 1.00 88.56 315 SER A O 1
ATOM 2621 N N . LEU A 1 316 ? -23.654 1.750 20.095 1.00 85.06 316 LEU A N 1
ATOM 2622 C CA . LEU A 1 316 ? -23.987 1.821 18.674 1.00 85.06 316 LEU A CA 1
ATOM 2623 C C . LEU A 1 316 ? -25.438 1.391 18.393 1.00 85.06 316 LEU A C 1
ATOM 2625 O O . LEU A 1 316 ? -26.052 1.903 17.463 1.00 85.06 316 LEU A O 1
ATOM 2629 N N . SER A 1 317 ? -26.021 0.516 19.222 1.00 65.00 317 SER A N 1
ATOM 2630 C CA . SER A 1 317 ? -27.383 -0.033 19.064 1.00 65.00 317 SER A CA 1
ATOM 2631 C C . SER A 1 317 ? -28.530 0.951 18.737 1.00 65.00 317 SER A C 1
ATOM 2633 O O . SER A 1 317 ? -29.425 0.536 17.997 1.00 65.00 317 SER A O 1
ATOM 2635 N N . PRO A 1 318 ? -28.553 2.232 19.178 1.00 62.94 318 PRO A N 1
ATOM 2636 C CA . PRO A 1 318 ? -29.588 3.180 18.742 1.00 62.94 318 PRO A CA 1
ATOM 2637 C C . PRO A 1 318 ? -29.527 3.558 17.249 1.00 62.94 318 PRO A C 1
ATOM 2639 O O . PRO A 1 318 ? -30.444 4.207 16.743 1.00 62.94 318 PRO A O 1
ATOM 2642 N N . ILE A 1 319 ? -28.479 3.170 16.519 1.00 64.06 319 ILE A N 1
ATOM 2643 C CA . ILE A 1 319 ? -28.325 3.456 15.092 1.00 64.06 319 ILE A CA 1
ATOM 2644 C C . ILE A 1 319 ? -29.138 2.422 14.296 1.00 64.06 319 ILE A C 1
ATOM 2646 O O . ILE A 1 319 ? -28.737 1.269 14.134 1.00 64.06 319 ILE A O 1
ATOM 2650 N N . SER A 1 320 ? -30.280 2.855 13.752 1.00 52.16 320 SER A N 1
ATOM 2651 C CA . SER A 1 320 ? -31.292 2.040 13.048 1.00 52.16 320 SER A CA 1
ATOM 2652 C C . SER A 1 320 ? -30.783 1.173 11.882 1.00 52.16 320 SER A C 1
ATOM 2654 O O . SER A 1 320 ? -31.500 0.289 11.418 1.00 52.16 320 SER A O 1
ATOM 2656 N N . ASN A 1 321 ? -29.547 1.387 11.423 1.00 60.28 321 ASN A N 1
ATOM 2657 C CA . ASN A 1 321 ? -28.922 0.655 10.322 1.00 60.28 321 ASN A CA 1
ATOM 2658 C C . ASN A 1 321 ? -28.070 -0.551 10.754 1.00 60.28 321 ASN A C 1
ATOM 2660 O O . ASN A 1 321 ? -27.650 -1.316 9.891 1.00 60.28 321 ASN A O 1
ATOM 2664 N N . ILE A 1 322 ? -27.806 -0.749 12.049 1.00 65.06 322 ILE A N 1
ATOM 2665 C CA . ILE A 1 322 ? -26.857 -1.778 12.515 1.00 65.06 322 ILE A CA 1
ATOM 2666 C C . ILE A 1 322 ? -27.390 -3.203 12.383 1.00 65.06 322 ILE A C 1
ATOM 2668 O O . ILE A 1 322 ? -26.632 -4.119 12.081 1.00 65.06 322 ILE A O 1
ATOM 2672 N N . THR A 1 323 ? -28.694 -3.406 12.553 1.00 63.16 323 THR A N 1
ATOM 2673 C CA . THR A 1 323 ? -29.300 -4.749 12.555 1.00 63.16 323 THR A CA 1
ATOM 2674 C C . THR A 1 323 ? -29.214 -5.469 11.209 1.00 63.16 323 THR A C 1
ATOM 2676 O O . THR A 1 323 ? -29.422 -6.675 11.153 1.00 63.16 323 THR A O 1
ATOM 2679 N N . LYS A 1 324 ? -28.899 -4.750 10.124 1.00 74.00 324 LYS A N 1
ATOM 2680 C CA . LYS A 1 324 ? -28.759 -5.300 8.766 1.00 74.00 324 LYS A CA 1
ATOM 2681 C C . LYS A 1 324 ? -27.311 -5.426 8.294 1.00 74.00 324 LYS A C 1
ATOM 2683 O O . LYS A 1 324 ? -27.089 -5.884 7.181 1.00 74.00 324 LYS A O 1
ATOM 2688 N N . LYS A 1 325 ? -26.345 -4.964 9.088 1.00 86.19 325 LYS A N 1
ATOM 2689 C CA . LYS A 1 325 ? -24.934 -4.875 8.697 1.00 86.19 325 LYS A CA 1
ATOM 2690 C C . LYS A 1 325 ? -24.118 -5.846 9.533 1.00 86.19 325 LYS A C 1
ATOM 2692 O O . LYS A 1 325 ? -24.413 -6.042 10.714 1.00 86.19 325 LYS A O 1
ATOM 2697 N N . GLN A 1 326 ? -23.089 -6.423 8.929 1.00 91.94 326 GLN A N 1
ATOM 2698 C CA . GLN A 1 326 ? -22.134 -7.247 9.651 1.00 91.94 326 GLN A CA 1
ATOM 2699 C C . GLN A 1 326 ? -21.111 -6.347 10.345 1.00 91.94 326 GLN A C 1
ATOM 2701 O O . GLN A 1 326 ? -20.457 -5.532 9.699 1.00 91.94 326 GLN A O 1
ATOM 2706 N N . ILE A 1 327 ? -20.962 -6.491 11.659 1.00 93.75 327 ILE A N 1
ATOM 2707 C CA . ILE A 1 327 ? -19.954 -5.789 12.453 1.00 93.75 327 ILE A CA 1
ATOM 2708 C C . ILE A 1 327 ? -18.842 -6.767 12.808 1.00 93.75 327 ILE A C 1
ATOM 2710 O O . ILE A 1 327 ? -19.076 -7.811 13.419 1.00 93.75 327 ILE A O 1
ATOM 2714 N N . VAL A 1 328 ? -17.616 -6.387 12.468 1.00 95.62 328 VAL A N 1
ATOM 2715 C CA . VAL A 1 328 ? -16.405 -7.132 12.794 1.00 95.62 328 VAL A CA 1
ATOM 2716 C C . VAL A 1 328 ? -15.523 -6.269 13.691 1.00 95.62 328 VAL A C 1
ATOM 2718 O O . VAL A 1 328 ? -14.970 -5.252 13.273 1.00 95.62 328 VAL A O 1
ATOM 2721 N N . VAL A 1 329 ? -15.380 -6.675 14.947 1.00 97.00 329 VAL A N 1
ATOM 2722 C CA . VAL A 1 329 ? -14.431 -6.069 15.882 1.00 97.00 329 VAL A CA 1
ATOM 2723 C C . VAL A 1 329 ? -13.099 -6.792 15.740 1.00 97.00 329 VAL A C 1
ATOM 2725 O O . VAL A 1 329 ? -13.012 -7.986 16.008 1.00 97.00 329 VAL A O 1
ATOM 2728 N N . ILE A 1 330 ? -12.064 -6.074 15.317 1.00 97.31 330 ILE A N 1
ATOM 2729 C CA . ILE A 1 330 ? -10.726 -6.620 15.093 1.00 97.31 330 ILE A CA 1
ATOM 2730 C C . ILE A 1 330 ? -9.885 -6.366 16.347 1.00 97.31 330 ILE A C 1
ATOM 2732 O O . ILE A 1 330 ? -9.649 -5.218 16.737 1.00 97.31 330 ILE A O 1
ATOM 2736 N N . SER A 1 331 ? -9.464 -7.452 16.986 1.00 96.06 331 SER A N 1
ATOM 2737 C CA . SER A 1 331 ? -8.684 -7.500 18.224 1.00 96.06 331 SER A CA 1
ATOM 2738 C C . SER A 1 331 ? -7.319 -8.161 17.988 1.00 96.06 331 SER A C 1
ATOM 2740 O O . SER A 1 331 ? -7.021 -8.603 16.880 1.00 96.06 331 SER A O 1
ATOM 2742 N N . MET A 1 332 ? -6.462 -8.234 19.009 1.00 93.38 332 MET A N 1
ATOM 2743 C CA . MET A 1 332 ? -5.178 -8.950 18.910 1.00 93.38 332 MET A CA 1
ATOM 2744 C C . MET A 1 332 ? -5.190 -10.367 19.488 1.00 93.38 332 MET A C 1
ATOM 2746 O O . MET A 1 332 ? -4.198 -11.073 19.347 1.00 93.38 332 MET A O 1
ATOM 2750 N N . ASN A 1 333 ? -6.236 -10.753 20.218 1.00 89.50 333 ASN A N 1
ATOM 2751 C CA . ASN A 1 333 ? -6.228 -11.999 20.991 1.00 89.50 333 ASN A CA 1
ATOM 2752 C C . ASN A 1 333 ? -7.623 -12.557 21.320 1.00 89.50 333 ASN A C 1
ATOM 2754 O O . ASN A 1 333 ? -7.726 -13.496 22.110 1.00 89.50 333 ASN A O 1
ATOM 2758 N N . LEU A 1 334 ? -8.700 -11.988 20.769 1.00 93.62 334 LEU A N 1
ATOM 2759 C CA . LEU A 1 334 ? -10.069 -12.418 21.048 1.00 93.62 334 LEU A CA 1
ATOM 2760 C C . LEU A 1 334 ? -10.757 -12.911 19.780 1.00 93.62 334 LEU A C 1
ATOM 2762 O O . LEU A 1 334 ? -10.845 -12.196 18.788 1.00 93.62 334 LEU A O 1
ATOM 2766 N N . ASN A 1 335 ? -11.341 -14.102 19.865 1.00 93.31 335 ASN A N 1
ATOM 2767 C CA . ASN A 1 335 ? -12.254 -14.649 18.869 1.00 93.31 335 ASN A CA 1
ATOM 2768 C C . ASN A 1 335 ? -13.565 -15.015 19.574 1.00 93.31 335 ASN A C 1
ATOM 2770 O O . ASN A 1 335 ? -13.574 -15.889 20.440 1.00 93.31 335 ASN A O 1
ATOM 2774 N N . LYS A 1 336 ? -14.667 -14.333 19.248 1.00 94.25 336 LYS A N 1
ATOM 2775 C CA . LYS A 1 336 ? -15.985 -14.577 19.856 1.00 94.25 336 LYS A CA 1
ATOM 2776 C C . LYS A 1 336 ? -17.097 -14.086 18.936 1.00 94.25 336 LYS A C 1
ATOM 2778 O O . LYS A 1 336 ? -17.066 -12.949 18.484 1.00 94.25 336 LYS A O 1
ATOM 2783 N N . ILE A 1 337 ? -18.117 -14.904 18.713 1.00 92.62 337 ILE A N 1
ATOM 2784 C CA . ILE A 1 337 ? -19.357 -14.466 18.060 1.00 92.62 337 ILE A CA 1
ATOM 2785 C C . ILE A 1 337 ? -20.283 -13.932 19.158 1.00 92.62 337 ILE A C 1
ATOM 2787 O O . ILE A 1 337 ? -20.541 -14.638 20.132 1.00 92.62 337 ILE A O 1
ATOM 2791 N N . LEU A 1 338 ? -20.726 -12.678 19.041 1.00 90.00 338 LEU A N 1
ATOM 2792 C CA . LEU A 1 338 ? -21.636 -12.051 20.009 1.00 90.00 338 LEU A CA 1
ATOM 2793 C C . LEU A 1 338 ? -23.101 -12.189 19.581 1.00 90.00 338 LEU A C 1
ATOM 2795 O O . LEU A 1 338 ? -23.971 -12.396 20.423 1.00 90.00 338 LEU A O 1
ATOM 2799 N N . SER A 1 339 ? -23.363 -12.089 18.280 1.00 87.38 339 SER A N 1
ATOM 2800 C CA . SER A 1 339 ? -24.669 -12.304 17.649 1.00 87.38 339 SER A CA 1
ATOM 2801 C C . SER A 1 339 ? -24.480 -12.688 16.179 1.00 87.38 339 SER A C 1
ATOM 2803 O O . SER A 1 339 ? -23.363 -12.626 15.664 1.00 87.38 339 SER A O 1
ATOM 2805 N N . ASP A 1 340 ? -25.567 -13.027 15.480 1.00 85.38 340 ASP A N 1
ATOM 2806 C CA . ASP A 1 340 ? -25.537 -13.441 14.066 1.00 85.38 340 ASP A CA 1
ATOM 2807 C C . ASP A 1 340 ? -24.830 -12.436 13.142 1.00 85.38 340 ASP A C 1
ATOM 2809 O O . ASP A 1 340 ? -24.207 -12.815 12.154 1.00 85.38 340 ASP A O 1
ATOM 2813 N N . ASN A 1 341 ? -24.905 -11.145 13.470 1.00 89.31 341 ASN A N 1
ATOM 2814 C CA . ASN A 1 341 ? -24.324 -10.058 12.692 1.00 89.31 341 ASN A CA 1
ATOM 2815 C C . ASN A 1 341 ? -23.121 -9.382 13.371 1.00 89.31 341 ASN A C 1
ATOM 2817 O O . ASN A 1 341 ? -22.614 -8.406 12.824 1.00 89.31 341 ASN A O 1
ATOM 2821 N N . ILE A 1 342 ? -22.671 -9.843 14.545 1.00 92.38 342 ILE A N 1
ATOM 2822 C CA . ILE A 1 342 ? -21.578 -9.207 15.292 1.00 92.38 342 ILE A CA 1
ATOM 2823 C C . ILE A 1 342 ? -20.565 -10.246 15.754 1.00 92.38 342 ILE A C 1
ATOM 2825 O O . ILE A 1 342 ? -20.864 -11.135 16.557 1.00 92.38 342 ILE A O 1
ATOM 2829 N N . MET A 1 343 ? -19.324 -10.071 15.311 1.00 94.50 343 MET A N 1
ATOM 2830 C CA . MET A 1 343 ? -18.218 -10.940 15.685 1.00 94.50 343 MET A CA 1
ATOM 2831 C C . MET A 1 343 ? -16.988 -10.153 16.123 1.00 94.50 343 MET A C 1
ATOM 2833 O O . MET A 1 343 ? -16.666 -9.101 15.577 1.00 94.50 343 MET A O 1
ATOM 2837 N N . ILE A 1 344 ? -16.291 -10.699 17.111 1.00 95.69 344 ILE A N 1
ATOM 2838 C CA . ILE A 1 344 ? -14.954 -10.307 17.536 1.00 95.69 344 ILE A CA 1
ATOM 2839 C C . ILE A 1 344 ? -13.984 -11.304 16.923 1.00 95.69 344 ILE A C 1
ATOM 2841 O O . ILE A 1 344 ? -14.186 -12.517 17.034 1.00 95.69 344 ILE A O 1
ATOM 2845 N N . MET A 1 345 ? -12.940 -10.792 16.292 1.00 95.12 345 MET A N 1
ATOM 2846 C CA . MET A 1 345 ? -11.944 -11.596 15.615 1.00 95.12 345 MET A CA 1
ATOM 2847 C C . MET A 1 345 ? -10.538 -11.117 15.954 1.00 95.12 345 MET A C 1
ATOM 2849 O O . MET A 1 345 ? -10.272 -9.917 15.994 1.00 95.12 345 MET A O 1
ATOM 2853 N N . ASP A 1 346 ? -9.631 -12.055 16.177 1.00 94.62 346 ASP A N 1
ATOM 2854 C CA . ASP A 1 346 ? -8.202 -11.796 16.232 1.00 94.62 346 ASP A CA 1
ATOM 2855 C C . ASP A 1 346 ? -7.736 -11.430 14.821 1.00 94.62 346 ASP A C 1
ATOM 2857 O O . ASP A 1 346 ? -8.078 -12.098 13.847 1.00 94.62 346 ASP A O 1
ATOM 2861 N N . PHE A 1 347 ? -6.930 -10.382 14.703 1.00 95.31 347 PHE A N 1
ATOM 2862 C CA . PHE A 1 347 ? -6.240 -10.004 13.480 1.00 95.31 347 PHE A CA 1
ATOM 2863 C C . PHE A 1 347 ? -5.656 -11.204 12.722 1.00 95.31 347 PHE A C 1
ATOM 2865 O O . PHE A 1 347 ? -5.826 -11.302 11.507 1.00 95.31 347 PHE A O 1
ATOM 2872 N N . THR A 1 348 ? -5.017 -12.148 13.422 1.00 92.88 348 THR A N 1
ATOM 2873 C CA . THR A 1 348 ? -4.416 -13.336 12.787 1.00 92.88 348 THR A CA 1
ATOM 2874 C C . THR A 1 348 ? -5.450 -14.230 12.092 1.00 92.88 348 THR A C 1
ATOM 2876 O O . THR A 1 348 ? -5.127 -14.960 11.157 1.00 92.88 348 THR A O 1
ATOM 2879 N N . SER A 1 349 ? -6.712 -14.133 12.510 1.00 91.12 349 SER A N 1
ATOM 2880 C CA . SER A 1 349 ? -7.848 -14.891 11.995 1.00 91.12 349 SER A CA 1
ATOM 2881 C C . SER A 1 349 ? -8.606 -14.164 10.879 1.00 91.12 349 SER A C 1
ATOM 2883 O O . SER A 1 349 ? -9.512 -14.763 10.302 1.00 91.12 349 SER A O 1
ATOM 2885 N N . LEU A 1 350 ? -8.229 -12.933 10.495 1.00 86.19 350 LEU A N 1
ATOM 2886 C CA . LEU A 1 350 ? -8.897 -12.163 9.425 1.00 86.19 350 LEU A CA 1
ATOM 2887 C C . LEU A 1 350 ? -9.010 -12.930 8.099 1.00 86.19 350 LEU A C 1
ATOM 2889 O O . LEU A 1 350 ? -9.948 -12.716 7.331 1.00 86.19 350 LEU A O 1
ATOM 2893 N N . TYR A 1 351 ? -8.081 -13.851 7.842 1.00 80.00 351 TYR A N 1
ATOM 2894 C CA . TYR A 1 351 ? -8.050 -14.675 6.634 1.00 80.00 351 TYR A CA 1
ATOM 2895 C C . TYR A 1 351 ? -9.057 -15.819 6.617 1.00 80.00 351 TYR A C 1
ATOM 2897 O O . TYR A 1 351 ? -9.386 -16.318 5.546 1.00 80.00 351 TYR A O 1
ATOM 2905 N N . SER A 1 352 ? -9.608 -16.180 7.776 1.00 74.38 352 SER A N 1
ATOM 2906 C CA . SER A 1 352 ? -10.692 -17.160 7.871 1.00 74.38 352 SER A CA 1
ATOM 2907 C C . SER A 1 352 ? -12.038 -16.619 7.372 1.00 74.38 352 SER A C 1
ATOM 2909 O O . SER A 1 352 ? -12.951 -17.398 7.100 1.00 74.38 352 SER A O 1
ATOM 2911 N N . LEU A 1 353 ? -12.170 -15.296 7.221 1.00 68.62 353 LEU A N 1
ATOM 2912 C CA . LEU A 1 353 ? -13.384 -14.679 6.705 1.00 68.62 353 LEU A CA 1
ATOM 2913 C C . LEU A 1 353 ? -13.532 -14.972 5.208 1.00 68.62 353 LEU A C 1
ATOM 2915 O O . LEU A 1 353 ? -12.719 -14.526 4.393 1.00 68.62 353 LEU A O 1
ATOM 2919 N N . SER A 1 354 ? -14.597 -15.685 4.855 1.00 58.28 354 SER A N 1
ATOM 2920 C CA . SER A 1 354 ? -15.080 -15.797 3.480 1.00 58.28 354 SER A CA 1
ATOM 2921 C C . SER A 1 354 ? -16.041 -14.636 3.226 1.00 58.28 354 SER A C 1
ATOM 2923 O O . SER A 1 354 ? -17.145 -14.615 3.760 1.00 58.28 354 SER A O 1
ATOM 2925 N N . PHE A 1 355 ? -15.590 -13.641 2.463 1.00 58.38 355 PHE A N 1
ATOM 2926 C CA . PHE A 1 355 ? -16.401 -12.498 2.038 1.00 58.38 355 PHE A CA 1
ATOM 2927 C C . PHE A 1 355 ? -16.370 -12.336 0.531 1.00 58.38 355 PHE A C 1
ATOM 2929 O O . PHE A 1 355 ? -15.260 -12.473 -0.036 1.00 58.38 355 PHE A O 1
#

InterPro domains:
  IPR027417 P-loop containing nucleoside triphosphate hydrolase [SSF52540] (20-133)

Secondary structure (DSSP, 8-state):
--------TTPPP-S----SSEEEEE-STTSSHHHHHHHTS-SSSEEEEEGGG--SHHHHHHHHHHHHT--TT--EEEEES--TTSS-HHHHHHTTTSEEEEE--HHHHHH-GGGGGSEEEEPPS--HHHHHHT-SS---HHHHHHHHHHH-S-HHHHTS-HHHHHHHHHHHHHHHHGGGHHHHHHHGGGBT--EEHHHHHHHHHTTS---HHHHHHHHHHHHHTTSEEEEEEGGGGG-SS-EEEEEESSGGGGGGSSS--HHHHHHHHHHHHHHHTT---EE-SS-SEEETTTTEEEEE-TT--HHHHHHHHHHHTTSTTGGGSEEEEEESS--EEEETTEEEEEGGGGGG---

pLDDT: mean 89.47, std 11.15, range [26.73, 98.38]

Foldseek 3Di:
DPQDFPPPPQDQDDPDDPPDLFAEEFAAFQQCRVVVLVVPDHRDAEAEEEVVPPDDPVVLVVVLVCLLVDDPSHAEYEYHADDAPSDDPSSCVSCVRHRYYYYHFLVSCVPRPVNVPHHYDYRFFAQLVSQVSSDPPPDDLLVSVVLCLQQWRRSVSSPDDPVCRVVVLLVRLCVVQPVCSQLVLQCLVQQLPWDFLVRSVVSSVVRDDDDPVRSVVVVVRCVRNHQKDWAWAPCQVVDPTTITHIAGSILNSLVSHPDRDSLSSQLNSVVNNCVSVVADWHDYPLASTDRPVQLETEHEDADDDPVRVVVSVVVCVVPPSQVRGAYEYEYQDDWDDPDPRYTYDHPSCPVVDDD

Sequence (355 aa):
MEKDYYKSRDFIPRSVGLMSNRIYLCGSPCSGKTTLALSLDIASFICYINLSLIPSKRLINEAKERLLNLDSTIRLIVIDDYRHGFLDNILLSKLHKVKIILIGKHSTYKQDLILRGFSYIALHNLSFEEYLAGDRKNLGIESLFANFIEFGNSPDINQLKRFQREQRRWQIMKLGLEENFSIFQAMLSFQSIKITTNNLYTQLKSHVQISKDRLYPLIENLRDEHIIFVCEHSNNLNSKSKKYKLYFYDFSLYMLADSRHFLRMYENMVYLELIARGFILSYNDDFDFLDERKDIFFICMPFASIENIELRIASLSPISNITKKQIVVISMNLNKILSDNIMIMDFTSLYSLSF